Protein AF-A0A8C9NT86-F1 (afdb_monomer)

Sequence (254 aa):
TFGAQPSTAATSTSTATLTTSTSQAPTLTFGTKLGDLWCLSLLTLCPVLPSLPLSAPPVMTYAQLESLINKWSLELEDQEKHFLHQATQVNAWDRMLIENGEKITSLHREVEKVKVDQKRLDQELDFILSQQKELEDLLTPLEESVKEQSGTIYLQHADEERERTYKLAENIDAQLKRMAQDLKDIIDHLNTSGGPADTSDPLQQICKILNAHMDSLQWIDQNSAVLQRKVEEVTKVCESRRKEQERSFRITFD

Mean predicted aligned error: 17.44 Å

Radius of gyration: 44.86 Å; Cα contacts (8 Å, |Δi|>4): 6; chains: 1; bounding box: 88×96×123 Å

Solvent-accessible surface area (backbone atoms only — not comparable to full-atom values): 15501 Å² total; per-residue (Å²): 132,83,88,83,78,85,82,76,80,76,80,78,75,81,78,78,79,77,80,80,76,79,84,72,79,87,78,84,79,82,83,78,89,80,90,83,87,90,83,90,85,89,82,89,82,88,84,91,80,81,91,75,81,88,71,74,77,86,73,76,50,69,72,56,52,52,50,51,50,52,52,49,52,52,49,48,55,50,51,49,54,52,48,54,51,50,53,52,50,50,52,54,51,52,54,52,50,51,56,50,50,52,50,51,53,51,50,50,54,53,51,54,50,50,52,52,52,49,54,50,50,52,52,53,50,53,49,51,52,51,52,53,48,53,50,49,65,59,44,51,61,51,55,52,52,50,55,58,48,65,77,71,59,85,79,51,76,72,52,55,54,50,50,53,53,53,53,50,53,51,51,49,53,55,48,51,54,48,50,55,47,52,51,49,52,50,50,53,51,49,67,58,69,72,50,77,91,57,86,80,38,67,67,61,51,49,52,52,51,51,50,55,49,49,53,50,49,53,50,50,50,53,51,49,56,51,50,49,52,51,50,52,51,51,52,53,49,53,51,50,52,50,54,48,51,56,50,53,51,51,69,76,76,110

Structure (mmCIF, N/CA/C/O backbone):
data_AF-A0A8C9NT86-F1
#
_entry.id   AF-A0A8C9NT86-F1
#
loop_
_atom_site.group_PDB
_atom_site.id
_atom_site.type_symbol
_atom_site.label_atom_id
_atom_site.label_alt_id
_atom_site.label_comp_id
_atom_site.label_asym_id
_atom_site.label_entity_id
_atom_site.label_seq_id
_atom_site.pdbx_PDB_ins_code
_atom_site.Cartn_x
_atom_site.Cartn_y
_atom_site.Cartn_z
_atom_site.occupancy
_atom_site.B_iso_or_equiv
_atom_site.auth_seq_id
_atom_site.auth_comp_id
_atom_site.auth_asym_id
_atom_site.auth_atom_id
_atom_site.pdbx_PDB_model_num
ATOM 1 N N . THR A 1 1 ? -18.324 36.715 27.106 1.00 39.41 1 THR A N 1
ATOM 2 C CA . THR A 1 1 ? -17.516 37.559 26.204 1.00 39.41 1 THR A CA 1
ATOM 3 C C . THR A 1 1 ? -16.893 36.663 25.156 1.00 39.41 1 THR A C 1
ATOM 5 O O . THR A 1 1 ? -16.269 35.681 25.512 1.00 39.41 1 THR A O 1
ATOM 8 N N . PHE A 1 2 ? -17.222 36.959 23.899 1.00 31.05 2 PHE A N 1
ATOM 9 C CA . PHE A 1 2 ? -16.623 36.542 22.626 1.00 31.05 2 PHE A CA 1
ATOM 10 C C . PHE A 1 2 ? -15.617 35.375 22.575 1.00 31.05 2 PHE A C 1
ATOM 12 O O . PHE A 1 2 ? -14.492 35.498 23.040 1.00 31.05 2 PHE A O 1
ATOM 19 N N . GLY A 1 3 ? -16.016 34.338 21.828 1.00 43.81 3 GLY A N 1
ATOM 20 C CA . GLY A 1 3 ? -15.350 33.958 20.576 1.00 43.81 3 GLY A CA 1
ATOM 21 C C . GLY A 1 3 ? -14.034 33.189 20.678 1.00 43.81 3 GLY A C 1
ATOM 22 O O . GLY A 1 3 ? -12.976 33.789 20.820 1.00 43.81 3 GLY A O 1
ATOM 23 N N . ALA A 1 4 ? -14.095 31.878 20.439 1.00 37.16 4 ALA A N 1
ATOM 24 C CA . ALA A 1 4 ? -12.958 31.110 19.945 1.00 37.16 4 ALA A CA 1
ATOM 25 C C . ALA A 1 4 ? -13.429 30.231 18.777 1.00 37.16 4 ALA A C 1
ATOM 27 O O . ALA A 1 4 ? -14.325 29.401 18.903 1.00 37.16 4 ALA A O 1
ATOM 28 N N . GLN A 1 5 ? -12.858 30.540 17.622 1.00 39.28 5 GLN A N 1
ATOM 29 C CA . GLN A 1 5 ? -13.077 29.996 16.288 1.00 39.28 5 GLN A CA 1
ATOM 30 C C . GLN A 1 5 ? -12.586 28.536 16.204 1.00 39.28 5 GLN A C 1
ATOM 32 O O . GLN A 1 5 ? -11.556 28.229 16.809 1.00 39.28 5 GLN A O 1
ATOM 37 N N . PRO A 1 6 ? -13.238 27.629 15.451 1.00 39.12 6 PRO A N 1
ATOM 38 C CA . PRO A 1 6 ? -12.650 26.326 15.178 1.00 39.12 6 PRO A CA 1
ATOM 39 C C . PRO A 1 6 ? -11.456 26.512 14.235 1.00 39.12 6 PRO A C 1
ATOM 41 O O . PRO A 1 6 ? -11.585 27.029 13.124 1.00 39.12 6 PRO A O 1
ATOM 44 N N . SER A 1 7 ? -10.273 26.130 14.713 1.00 34.59 7 SER A N 1
ATOM 45 C CA . SER A 1 7 ? -9.051 26.061 13.917 1.00 34.59 7 SER A CA 1
ATOM 46 C C . SER A 1 7 ? -9.150 24.853 12.992 1.00 34.59 7 SER A C 1
ATOM 48 O O . SER A 1 7 ? -8.811 23.735 13.374 1.00 34.59 7 SER A O 1
ATOM 50 N N . THR A 1 8 ? -9.647 25.078 11.780 1.00 36.31 8 THR A N 1
ATOM 51 C CA . THR A 1 8 ? -9.603 24.107 10.689 1.00 36.31 8 THR A CA 1
ATOM 52 C C . THR A 1 8 ? -8.139 23.806 10.378 1.00 36.31 8 THR A C 1
ATOM 54 O O . THR A 1 8 ? -7.417 24.661 9.864 1.00 36.31 8 THR A O 1
ATOM 57 N N . ALA A 1 9 ? -7.680 22.600 10.710 1.00 35.41 9 ALA A N 1
ATOM 58 C CA . ALA A 1 9 ? -6.395 22.101 10.247 1.00 35.41 9 ALA A CA 1
ATOM 59 C C . ALA A 1 9 ? -6.480 21.921 8.726 1.00 35.41 9 ALA A C 1
ATOM 61 O O . ALA A 1 9 ? -7.086 20.978 8.222 1.00 35.41 9 ALA A O 1
ATOM 62 N N . ALA A 1 10 ? -5.912 22.872 7.989 1.00 32.44 10 ALA A N 1
ATOM 63 C CA . ALA A 1 10 ? -5.679 22.726 6.567 1.00 32.44 10 ALA A CA 1
ATOM 64 C C . ALA A 1 10 ? -4.592 21.663 6.370 1.00 32.44 10 ALA A C 1
ATOM 66 O O . ALA A 1 10 ? -3.400 21.935 6.525 1.00 32.44 10 ALA A O 1
ATOM 67 N N . THR A 1 11 ? -5.009 20.449 6.025 1.00 32.97 11 THR A N 1
ATOM 68 C CA . THR A 1 11 ? -4.128 19.461 5.409 1.00 32.97 11 THR A CA 1
ATOM 69 C C . THR A 1 11 ? -3.649 20.040 4.084 1.00 32.97 11 THR A C 1
ATOM 71 O O . THR A 1 11 ? -4.367 20.059 3.085 1.00 32.97 11 THR A O 1
ATOM 74 N N . SER A 1 12 ? -2.432 20.573 4.090 1.00 33.53 12 SER A N 1
ATOM 75 C CA . SER A 1 12 ? -1.718 20.954 2.879 1.00 33.53 12 SER A CA 1
ATOM 76 C C . SER A 1 12 ? -1.193 19.680 2.228 1.00 33.53 12 SER A C 1
ATOM 78 O O . SER A 1 12 ? -0.057 19.258 2.430 1.00 33.53 12 SER A O 1
ATOM 80 N N . THR A 1 13 ? -2.051 19.035 1.442 1.00 34.75 13 THR A N 1
ATOM 81 C CA . THR A 1 13 ? -1.605 18.048 0.465 1.00 34.75 13 THR A CA 1
ATOM 82 C C . THR A 1 13 ? -0.796 18.802 -0.586 1.00 34.75 13 THR A C 1
ATOM 84 O O . THR A 1 13 ? -1.353 19.532 -1.406 1.00 34.75 13 THR A O 1
ATOM 87 N N . SER A 1 14 ? 0.531 18.673 -0.540 1.00 35.06 14 SER A N 1
ATOM 88 C CA . SER A 1 14 ? 1.402 19.095 -1.636 1.00 35.06 14 SER A CA 1
ATOM 89 C C . SER A 1 14 ? 1.054 18.276 -2.875 1.00 35.06 14 SER A C 1
ATOM 91 O O . SER A 1 14 ? 1.528 17.157 -3.059 1.00 35.06 14 SER A O 1
ATOM 93 N N . THR A 1 15 ? 0.210 18.846 -3.730 1.00 34.00 15 THR A N 1
ATOM 94 C CA . THR A 1 15 ? 0.002 18.388 -5.099 1.00 34.00 15 THR A CA 1
ATOM 95 C C . THR A 1 15 ? 1.316 18.556 -5.851 1.00 34.00 15 THR A C 1
ATOM 97 O O . THR A 1 15 ? 1.656 19.648 -6.304 1.00 34.00 15 THR A O 1
ATOM 100 N N . ALA A 1 16 ? 2.074 17.470 -5.987 1.00 36.97 16 ALA A N 1
ATOM 101 C CA . ALA A 1 16 ? 3.139 17.399 -6.970 1.00 36.97 16 ALA A CA 1
ATOM 102 C C . ALA A 1 16 ? 2.490 17.433 -8.362 1.00 36.97 16 ALA A C 1
ATOM 104 O O . ALA A 1 16 ? 1.971 16.433 -8.856 1.00 36.97 16 ALA A O 1
ATOM 105 N N . THR A 1 17 ? 2.486 18.604 -8.995 1.00 30.69 17 THR A N 1
ATOM 106 C CA . THR A 1 17 ? 2.184 18.744 -10.419 1.00 30.69 17 THR A CA 1
ATOM 107 C C . THR A 1 17 ? 3.275 18.041 -11.219 1.00 30.69 17 THR A C 1
ATOM 109 O O . THR A 1 17 ? 4.327 18.614 -11.497 1.00 30.69 17 THR A O 1
ATOM 112 N N . LEU A 1 18 ? 3.023 16.786 -11.587 1.00 37.75 18 LEU A N 1
ATOM 113 C CA . LEU A 1 18 ? 3.738 16.110 -12.661 1.00 37.75 18 LEU A CA 1
ATOM 114 C C . LEU A 1 18 ? 3.309 16.755 -13.979 1.00 37.75 18 LEU A C 1
ATOM 116 O O . LEU A 1 18 ? 2.205 16.541 -14.475 1.00 37.75 18 LEU A O 1
ATOM 120 N N . THR A 1 19 ? 4.190 17.582 -14.531 1.00 33.38 19 THR A N 1
ATOM 121 C CA . THR A 1 19 ? 4.078 18.100 -15.889 1.00 33.38 19 THR A CA 1
ATOM 122 C C . THR A 1 19 ? 4.213 16.937 -16.872 1.00 33.38 19 THR A C 1
ATOM 124 O O . THR A 1 19 ? 5.303 16.464 -17.186 1.00 33.38 19 THR A O 1
ATOM 127 N N . THR A 1 20 ? 3.079 16.450 -17.371 1.00 35.47 20 THR A N 1
ATOM 128 C CA . THR A 1 20 ? 3.029 15.548 -18.522 1.00 35.47 20 THR A CA 1
ATOM 129 C C . THR A 1 20 ? 3.457 16.320 -19.764 1.00 35.47 20 THR A C 1
ATOM 131 O O . THR A 1 20 ? 2.682 17.087 -20.335 1.00 35.47 20 THR A O 1
ATOM 134 N N . SER A 1 21 ? 4.711 16.133 -20.170 1.00 35.25 21 SER A N 1
ATOM 135 C CA . SER A 1 21 ? 5.172 16.507 -21.500 1.00 35.25 21 SER A CA 1
ATOM 136 C C . SER A 1 21 ? 4.584 15.522 -22.510 1.00 35.25 21 SER A C 1
ATOM 138 O O . SER A 1 21 ? 4.831 14.318 -22.471 1.00 35.25 21 SER A O 1
ATOM 140 N N . THR A 1 22 ? 3.750 16.039 -23.405 1.00 35.91 22 THR A N 1
ATOM 141 C CA . THR A 1 22 ? 3.250 15.317 -24.572 1.00 35.91 22 THR A CA 1
ATOM 142 C C . THR A 1 22 ? 4.443 14.918 -25.440 1.00 35.91 22 THR A C 1
ATOM 144 O O . THR A 1 22 ? 5.134 15.779 -25.983 1.00 35.91 22 THR A O 1
ATOM 147 N N . SER A 1 23 ? 4.696 13.615 -25.560 1.00 34.66 23 SER A N 1
ATOM 148 C CA . SER A 1 23 ? 5.683 13.060 -26.487 1.00 34.66 23 SER A CA 1
ATOM 149 C C . SER A 1 23 ? 5.242 13.359 -27.923 1.00 34.66 23 SER A C 1
ATOM 151 O O . SER A 1 23 ? 4.315 12.745 -28.449 1.00 34.66 23 SER A O 1
ATOM 153 N N . GLN A 1 24 ? 5.892 14.342 -28.548 1.00 41.16 24 GLN A N 1
ATOM 154 C CA . GLN A 1 24 ? 5.982 14.406 -30.001 1.00 41.16 24 GLN A CA 1
ATOM 155 C C . GLN A 1 24 ? 6.974 13.334 -30.460 1.00 41.16 24 GLN A C 1
ATOM 157 O O . GLN A 1 24 ? 8.015 13.126 -29.832 1.00 41.16 24 GLN A O 1
ATOM 162 N N . ALA A 1 25 ? 6.615 12.641 -31.539 1.00 40.22 25 ALA A N 1
ATOM 163 C CA . ALA A 1 25 ? 7.435 11.628 -32.187 1.00 40.22 25 ALA A CA 1
ATOM 164 C C . ALA A 1 25 ? 8.848 12.163 -32.505 1.00 40.22 25 ALA A C 1
ATOM 166 O O . ALA A 1 25 ? 8.981 13.329 -32.887 1.00 40.22 25 ALA A O 1
ATOM 167 N N . PRO A 1 26 ? 9.906 11.340 -32.400 1.00 37.66 26 PRO A N 1
ATOM 168 C CA . PRO A 1 26 ? 11.241 11.776 -32.767 1.00 37.66 26 PRO A CA 1
ATOM 169 C C . PRO A 1 26 ? 11.338 11.881 -34.294 1.00 37.66 26 PRO A C 1
ATOM 171 O O . PRO A 1 26 ? 11.437 10.881 -35.003 1.00 37.66 26 PRO A O 1
ATOM 174 N N . THR A 1 27 ? 11.327 13.103 -34.823 1.00 39.34 27 THR A N 1
ATOM 175 C CA . THR A 1 27 ? 11.853 13.381 -36.163 1.00 39.34 27 THR A CA 1
ATOM 176 C C . THR A 1 27 ? 13.372 13.258 -36.123 1.00 39.34 27 THR A C 1
ATOM 178 O O . THR A 1 27 ? 14.056 14.088 -35.528 1.00 39.34 27 THR A O 1
ATOM 181 N N . LEU A 1 28 ? 13.893 12.208 -36.757 1.00 38.94 28 LEU A N 1
ATOM 182 C CA . LEU A 1 28 ? 15.318 12.019 -37.006 1.00 38.94 28 LEU A CA 1
ATOM 183 C C . LEU A 1 28 ? 15.780 13.007 -38.085 1.00 38.94 28 LEU A C 1
ATOM 185 O O . LEU A 1 28 ? 15.608 12.773 -39.280 1.00 38.94 28 LEU A O 1
ATOM 189 N N . THR A 1 29 ? 16.361 14.127 -37.667 1.00 35.75 29 THR A N 1
ATOM 190 C CA . THR A 1 29 ? 17.037 15.082 -38.550 1.00 35.75 29 THR A CA 1
ATOM 191 C C . THR A 1 29 ? 18.486 14.650 -38.768 1.00 35.75 29 THR A C 1
ATOM 193 O O . THR A 1 29 ? 19.349 14.839 -37.913 1.00 35.75 29 THR A O 1
ATOM 196 N N . PHE A 1 30 ? 18.769 14.086 -39.944 1.00 40.19 30 PHE A N 1
ATOM 197 C CA . PHE A 1 30 ? 20.133 13.885 -40.434 1.00 40.19 30 PHE A CA 1
ATOM 198 C C . PHE A 1 30 ? 20.649 15.218 -41.000 1.00 40.19 30 PHE A C 1
ATOM 200 O O . PHE A 1 30 ? 20.268 15.640 -42.090 1.00 40.19 30 PHE A O 1
ATOM 207 N N . GLY A 1 31 ? 21.480 15.925 -40.233 1.00 34.56 31 GLY A N 1
ATOM 208 C CA . GLY A 1 31 ? 22.130 17.161 -40.667 1.00 34.56 31 GLY A CA 1
ATOM 209 C C . GLY A 1 31 ? 23.319 16.873 -41.581 1.00 34.56 31 GLY A C 1
ATOM 210 O O . GLY A 1 31 ? 24.449 16.756 -41.113 1.00 34.56 31 GLY A O 1
ATOM 211 N N . THR A 1 32 ? 23.083 16.782 -42.889 1.00 38.12 32 THR A N 1
ATOM 212 C CA . THR A 1 32 ? 24.136 16.807 -43.910 1.00 38.12 32 THR A CA 1
ATOM 213 C C . THR A 1 32 ? 24.678 18.225 -44.047 1.00 38.12 32 THR A C 1
ATOM 215 O O . THR A 1 32 ? 24.053 19.100 -44.646 1.00 38.12 32 THR A O 1
ATOM 218 N N . LYS A 1 33 ? 25.867 18.462 -43.499 1.00 41.47 33 LYS A N 1
ATOM 219 C CA . LYS A 1 33 ? 26.654 19.659 -43.785 1.00 41.47 33 LYS A CA 1
ATOM 220 C C . LYS A 1 33 ? 27.365 19.449 -45.123 1.00 41.47 33 LYS A C 1
ATOM 222 O O . LYS A 1 33 ? 28.418 18.833 -45.125 1.00 41.47 33 LYS A O 1
ATOM 227 N N . LEU A 1 34 ? 26.786 19.918 -46.229 1.00 43.03 34 LEU A N 1
ATOM 228 C CA . LEU A 1 34 ? 27.486 20.367 -47.446 1.00 43.03 34 LEU A CA 1
ATOM 229 C C . LEU A 1 34 ? 26.443 20.849 -48.466 1.00 43.03 34 LEU A C 1
ATOM 231 O O . LEU A 1 34 ? 25.605 20.064 -48.900 1.00 43.03 34 LEU A O 1
ATOM 235 N N . GLY A 1 35 ? 26.506 22.113 -48.877 1.00 30.72 35 GLY A N 1
ATOM 236 C CA . GLY A 1 35 ? 25.665 22.604 -49.966 1.00 30.72 35 GLY A CA 1
ATOM 237 C C . GLY A 1 35 ? 25.516 24.110 -49.946 1.00 30.72 35 GLY A C 1
ATOM 238 O O . GLY A 1 35 ? 24.458 24.607 -49.587 1.00 30.72 35 GLY A O 1
ATOM 239 N N . ASP A 1 36 ? 26.578 24.813 -50.331 1.00 34.00 36 ASP A N 1
ATOM 240 C CA . ASP A 1 36 ? 26.521 26.247 -50.573 1.00 34.00 36 ASP A CA 1
ATOM 241 C C . ASP A 1 36 ? 26.837 26.539 -52.049 1.00 34.00 36 ASP A C 1
ATOM 243 O O . ASP A 1 36 ? 27.854 26.105 -52.592 1.00 34.00 36 ASP A O 1
ATOM 247 N N . LEU A 1 37 ? 25.913 27.303 -52.640 1.00 35.66 37 LEU A N 1
ATOM 248 C CA . LEU A 1 37 ? 25.976 28.102 -53.867 1.00 35.66 37 LEU A CA 1
ATOM 249 C C . LEU A 1 37 ? 25.968 27.420 -55.237 1.00 35.66 37 LEU A C 1
ATOM 251 O O . LEU A 1 37 ? 26.994 27.363 -55.913 1.00 35.66 37 LEU A O 1
ATOM 255 N N . TRP A 1 38 ? 24.763 27.163 -55.759 1.00 35.09 38 TRP A N 1
ATOM 256 C CA . TRP A 1 38 ? 24.493 27.361 -57.188 1.00 35.09 38 TRP A CA 1
ATOM 257 C C . TRP A 1 38 ? 23.335 28.358 -57.340 1.00 35.09 38 TRP A C 1
ATOM 259 O O . TRP A 1 38 ? 22.212 28.065 -56.940 1.00 35.09 38 TRP A O 1
ATOM 269 N N . CYS A 1 39 ? 23.586 29.522 -57.942 1.00 30.61 39 CYS A N 1
ATOM 270 C CA . CYS A 1 39 ? 22.558 30.232 -58.700 1.00 30.61 39 CYS A CA 1
ATOM 271 C C . CYS A 1 39 ? 23.206 31.105 -59.785 1.00 30.61 39 CYS A C 1
ATOM 273 O O . CYS A 1 39 ? 24.064 31.942 -59.513 1.00 30.61 39 CYS A O 1
ATOM 275 N N . LEU A 1 40 ? 22.799 30.827 -61.022 1.00 44.28 40 LEU A N 1
ATOM 276 C CA . LEU A 1 40 ? 23.163 31.475 -62.280 1.00 44.28 40 LEU A CA 1
ATOM 277 C C . LEU A 1 40 ? 22.795 32.969 -62.303 1.00 44.28 40 LEU A C 1
ATOM 279 O O . LEU A 1 40 ? 21.697 33.327 -61.893 1.00 44.28 40 LEU A O 1
ATOM 283 N N . SER A 1 41 ? 23.602 33.790 -62.985 1.00 33.06 41 SER A N 1
ATOM 284 C CA . SER A 1 41 ? 23.125 34.466 -64.204 1.00 33.06 41 SER A CA 1
ATOM 285 C C . SER A 1 41 ? 24.277 35.009 -65.056 1.00 33.06 41 SER A C 1
ATOM 287 O O . SER A 1 41 ? 25.269 35.536 -64.563 1.00 33.06 41 SER A O 1
ATOM 289 N N . LEU A 1 42 ? 24.093 34.839 -66.360 1.00 41.12 42 LEU A N 1
ATOM 290 C CA . LEU A 1 42 ? 24.949 35.142 -67.500 1.00 41.12 42 LEU A CA 1
ATOM 291 C C . LEU A 1 42 ? 24.687 36.580 -67.998 1.00 41.12 42 LEU A C 1
ATOM 293 O O . LEU A 1 42 ? 23.523 36.972 -68.046 1.00 41.12 42 LEU A O 1
ATOM 297 N N . LEU A 1 43 ? 25.730 37.316 -68.422 1.00 39.38 43 LEU A N 1
ATOM 298 C CA . LEU A 1 43 ? 25.876 37.935 -69.765 1.00 39.38 43 LEU A CA 1
ATOM 299 C C . LEU A 1 43 ? 27.030 38.967 -69.850 1.00 39.38 43 LEU A C 1
ATOM 301 O O . LEU A 1 43 ? 27.065 39.926 -69.087 1.00 39.38 43 LEU A O 1
ATOM 305 N N . THR A 1 44 ? 27.858 38.802 -70.902 1.00 38.31 44 THR A N 1
ATOM 306 C CA . THR A 1 44 ? 28.651 39.810 -71.673 1.00 38.31 44 THR A CA 1
ATOM 307 C C . THR A 1 44 ? 29.766 40.582 -70.936 1.00 38.31 44 THR A C 1
ATOM 309 O O . THR A 1 44 ? 29.519 41.164 -69.897 1.00 38.31 44 THR A O 1
ATOM 312 N N . LEU A 1 45 ? 31.026 40.690 -71.387 1.00 36.78 45 LEU A N 1
ATOM 313 C CA . LEU A 1 45 ? 31.603 40.884 -72.729 1.00 36.78 45 LEU A CA 1
ATOM 314 C C . LEU A 1 45 ? 33.120 40.513 -72.689 1.00 36.78 45 LEU A C 1
ATOM 316 O O . LEU A 1 45 ? 33.762 40.692 -71.657 1.00 36.78 45 LEU A O 1
ATOM 320 N N . CYS A 1 46 ? 33.697 40.005 -73.787 1.00 42.75 46 CYS A N 1
ATOM 321 C CA . CYS A 1 46 ? 35.109 39.576 -73.915 1.00 42.75 46 CYS A CA 1
ATOM 322 C C . CYS A 1 46 ? 36.159 40.684 -73.650 1.00 42.75 46 CYS A C 1
ATOM 324 O O . CYS A 1 46 ? 35.897 41.855 -73.923 1.00 42.75 46 CYS A O 1
ATOM 326 N N . PRO A 1 47 ? 37.405 40.300 -73.295 1.00 41.69 47 PRO A N 1
ATOM 327 C CA . PRO A 1 47 ? 38.465 40.455 -74.296 1.00 41.69 47 PRO A CA 1
ATOM 328 C C . PRO A 1 47 ? 39.361 39.214 -74.470 1.00 41.69 47 PRO A C 1
ATOM 330 O O . PRO A 1 47 ? 39.625 38.441 -73.554 1.00 41.69 47 PRO A O 1
ATOM 333 N N . VAL A 1 48 ? 39.801 39.060 -75.717 1.00 54.12 48 VAL A N 1
ATOM 334 C CA . VAL A 1 48 ? 40.727 38.066 -76.276 1.00 54.12 48 VAL A CA 1
ATOM 335 C C . VAL A 1 48 ? 42.127 38.190 -75.664 1.00 54.12 48 VAL A C 1
ATOM 337 O O . VAL A 1 48 ? 42.632 39.302 -75.581 1.00 54.12 48 VAL A O 1
ATOM 340 N N . LEU A 1 49 ? 42.782 37.064 -75.347 1.00 44.03 49 LEU A N 1
ATOM 341 C CA . LEU A 1 49 ? 44.249 36.883 -75.331 1.00 44.03 49 LEU A CA 1
ATOM 342 C C . LEU A 1 49 ? 44.576 35.372 -75.529 1.00 44.03 49 LEU A C 1
ATOM 344 O O . LEU A 1 49 ? 43.674 34.545 -75.400 1.00 44.03 49 LEU A O 1
ATOM 348 N N . PRO A 1 50 ? 45.792 34.990 -75.966 1.00 45.06 50 PRO A N 1
ATOM 349 C CA . PRO A 1 50 ? 45.995 34.104 -77.103 1.00 45.06 50 PRO A CA 1
ATOM 350 C C . PRO A 1 50 ? 46.145 32.619 -76.750 1.00 45.06 50 PRO A C 1
ATOM 352 O O . PRO A 1 50 ? 46.528 32.227 -75.651 1.00 45.06 50 PRO A O 1
ATOM 355 N N . SER A 1 51 ? 45.874 31.812 -77.772 1.00 51.81 51 SER A N 1
ATOM 356 C CA . SER A 1 51 ? 46.065 30.367 -77.882 1.00 51.81 51 SER A CA 1
ATOM 357 C C . SER A 1 51 ? 47.381 29.844 -77.289 1.00 51.81 51 SER A C 1
ATOM 359 O O . SER A 1 51 ? 48.461 30.216 -77.754 1.00 51.81 51 SER A O 1
ATOM 361 N N . LEU A 1 52 ? 47.274 28.877 -76.374 1.00 45.34 52 LEU A N 1
ATOM 362 C CA . LEU A 1 52 ? 48.312 27.884 -76.086 1.00 45.34 52 LEU A CA 1
ATOM 363 C C . LEU A 1 52 ? 47.790 26.476 -76.422 1.00 45.34 52 LEU A C 1
ATOM 365 O O . LEU A 1 52 ? 46.578 26.253 -76.404 1.00 45.34 52 LEU A O 1
ATOM 369 N N . PRO A 1 53 ? 48.685 25.552 -76.814 1.00 45.44 53 PRO A N 1
ATOM 370 C CA . PRO A 1 53 ? 48.325 24.378 -77.591 1.00 45.44 53 PRO A CA 1
ATOM 371 C C . PRO A 1 53 ? 47.498 23.377 -76.788 1.00 45.44 53 PRO A C 1
ATOM 373 O O . PRO A 1 53 ? 47.683 23.189 -75.588 1.00 45.44 53 PRO A O 1
ATOM 376 N N . LEU A 1 54 ? 46.608 22.711 -77.520 1.00 51.59 54 LEU A N 1
ATOM 377 C CA . LEU A 1 54 ? 45.843 21.541 -77.121 1.00 51.59 54 LEU A CA 1
ATOM 378 C C . LEU A 1 54 ? 46.807 20.470 -76.568 1.00 51.59 54 LEU A C 1
ATOM 380 O O . LEU A 1 54 ? 47.402 19.707 -77.328 1.00 51.59 54 LEU A O 1
ATOM 384 N N . SER A 1 55 ? 47.004 20.432 -75.249 1.00 47.06 55 SER A N 1
ATOM 385 C CA . SER A 1 55 ? 47.636 19.282 -74.606 1.00 47.06 55 SER A CA 1
ATOM 386 C C . SER A 1 55 ? 46.622 18.149 -74.630 1.00 47.06 55 SER A C 1
ATOM 388 O O . SER A 1 55 ? 45.491 18.317 -74.171 1.00 47.06 55 SER A O 1
ATOM 390 N N . ALA A 1 56 ? 47.031 17.015 -75.194 1.00 56.94 56 ALA A N 1
ATOM 391 C CA . ALA A 1 56 ? 46.280 15.769 -75.187 1.00 56.94 56 ALA A CA 1
ATOM 392 C C . ALA A 1 56 ? 45.667 15.503 -73.795 1.00 56.94 56 ALA A C 1
ATOM 394 O O . ALA A 1 56 ? 46.302 15.845 -72.788 1.00 56.94 56 ALA A O 1
ATOM 395 N N . PRO A 1 57 ? 44.457 14.912 -73.716 1.00 56.22 57 PRO A N 1
ATOM 396 C CA . PRO A 1 57 ? 43.870 14.553 -72.430 1.00 56.22 57 PRO A CA 1
ATOM 397 C C . PRO A 1 57 ? 44.891 13.711 -71.656 1.00 56.22 57 PRO A C 1
ATOM 399 O O . PRO A 1 57 ? 45.541 12.863 -72.275 1.00 56.22 57 PRO A O 1
ATOM 402 N N . PRO A 1 58 ? 45.091 13.950 -70.348 1.00 62.09 58 PRO A N 1
ATOM 403 C CA . PRO A 1 58 ? 46.060 13.194 -69.572 1.00 62.09 58 PRO A CA 1
ATOM 404 C C . PRO A 1 58 ? 45.649 11.724 -69.624 1.00 62.09 58 PRO A C 1
ATOM 406 O O . PRO A 1 58 ? 44.660 11.312 -69.020 1.00 62.09 58 PRO A O 1
ATOM 409 N N . VAL A 1 59 ? 46.374 10.937 -70.413 1.00 65.81 59 VAL A N 1
ATOM 410 C CA . VAL A 1 59 ? 46.172 9.496 -70.478 1.00 65.81 59 VAL A CA 1
ATOM 41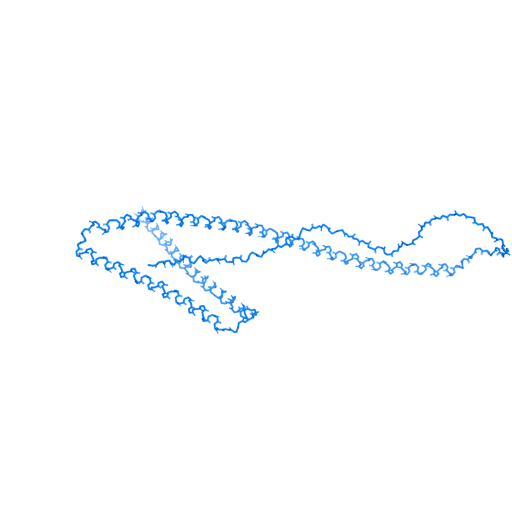1 C C . VAL A 1 59 ? 46.755 8.955 -69.182 1.00 65.81 59 VAL A C 1
ATOM 413 O O . VAL A 1 59 ? 47.970 8.955 -69.001 1.00 65.81 59 VAL A O 1
ATOM 416 N N . MET A 1 60 ? 45.875 8.574 -68.254 1.00 69.81 60 MET A N 1
ATOM 417 C CA . MET A 1 60 ? 46.253 7.890 -67.018 1.00 69.81 60 MET A CA 1
ATOM 418 C C . MET A 1 60 ? 47.160 6.712 -67.363 1.00 69.81 60 MET A C 1
ATOM 420 O O . MET A 1 60 ? 46.809 5.864 -68.187 1.00 69.81 60 MET A O 1
ATOM 424 N N . THR A 1 61 ? 48.324 6.641 -66.726 1.00 84.31 61 THR A N 1
ATOM 425 C CA . THR A 1 61 ? 49.182 5.466 -66.859 1.00 84.31 61 THR A CA 1
ATOM 426 C C . THR A 1 61 ? 48.489 4.289 -66.173 1.00 84.31 61 THR A C 1
ATOM 428 O O . THR A 1 61 ? 47.892 4.466 -65.111 1.00 84.31 61 THR A O 1
ATOM 431 N N . TYR A 1 62 ? 48.597 3.074 -66.717 1.00 83.06 62 TYR A N 1
ATOM 432 C CA . TYR A 1 62 ? 48.006 1.873 -66.102 1.00 83.06 62 TYR A CA 1
ATOM 433 C C . TYR A 1 62 ? 48.370 1.718 -64.611 1.00 83.06 62 TYR A C 1
ATOM 435 O O . TYR A 1 62 ? 47.509 1.372 -63.812 1.00 83.06 62 TYR A O 1
ATOM 443 N N . ALA A 1 63 ? 49.588 2.102 -64.211 1.00 85.00 63 ALA A N 1
ATOM 444 C CA . ALA A 1 63 ? 50.022 2.112 -62.810 1.00 85.00 63 ALA A CA 1
ATOM 445 C C . ALA A 1 63 ? 49.271 3.128 -61.917 1.00 85.00 63 ALA A C 1
ATOM 447 O O . ALA A 1 63 ? 49.040 2.871 -60.737 1.00 85.00 63 ALA A O 1
ATOM 448 N N . GLN A 1 64 ? 48.878 4.289 -62.455 1.00 88.12 64 GLN A N 1
ATOM 449 C CA . GLN A 1 64 ? 48.065 5.269 -61.723 1.00 88.12 64 GLN A CA 1
ATOM 450 C C . GLN A 1 64 ? 46.630 4.764 -61.562 1.00 88.12 64 GLN A C 1
ATOM 452 O O . GLN A 1 64 ? 46.070 4.866 -60.475 1.00 88.12 64 GLN A O 1
ATOM 457 N N . LEU A 1 65 ? 46.061 4.167 -62.615 1.00 88.38 65 LEU A N 1
ATOM 458 C CA . LEU A 1 65 ? 44.744 3.534 -62.556 1.00 88.38 65 LEU A CA 1
ATOM 459 C C . LEU A 1 65 ? 44.718 2.398 -61.522 1.00 88.38 65 LEU A C 1
ATOM 461 O O . LEU A 1 65 ? 43.815 2.349 -60.694 1.00 88.38 65 LEU A O 1
ATOM 465 N N . GLU A 1 66 ? 45.730 1.532 -61.525 1.00 89.75 66 GLU A N 1
ATOM 466 C CA . GLU A 1 66 ? 45.878 0.434 -60.566 1.00 89.75 66 GLU A CA 1
ATOM 467 C C . GLU A 1 66 ? 46.019 0.940 -59.120 1.00 89.75 66 GLU A C 1
ATOM 469 O O . GLU A 1 66 ? 45.382 0.410 -58.212 1.00 89.75 66 GLU A O 1
ATOM 474 N N . SER A 1 67 ? 46.768 2.028 -58.904 1.00 91.44 67 SER A N 1
ATOM 475 C CA . SER A 1 67 ? 46.860 2.698 -57.600 1.00 91.44 67 SER A CA 1
ATOM 476 C C . SER A 1 67 ? 45.509 3.255 -57.126 1.00 91.44 67 SER A C 1
ATOM 478 O O . SER A 1 67 ? 45.137 3.074 -55.965 1.00 91.44 67 SER A O 1
ATOM 480 N N . LEU A 1 68 ? 44.728 3.878 -58.017 1.00 92.56 68 LEU A N 1
ATOM 481 C CA . LEU A 1 68 ? 43.383 4.364 -57.690 1.00 92.56 68 LEU A CA 1
ATOM 482 C C . LEU A 1 68 ? 42.416 3.215 -57.380 1.00 92.56 68 LEU A C 1
ATOM 484 O O . LEU A 1 68 ? 41.648 3.327 -56.425 1.00 92.56 68 LEU A O 1
ATOM 488 N N . ILE A 1 69 ? 42.477 2.119 -58.142 1.00 92.75 69 ILE A N 1
ATOM 489 C CA . ILE A 1 69 ? 41.677 0.913 -57.894 1.00 92.75 69 ILE A CA 1
ATOM 490 C C . ILE A 1 69 ? 42.028 0.330 -56.525 1.00 92.75 69 ILE A C 1
ATOM 492 O O . ILE A 1 69 ? 41.126 0.114 -55.724 1.00 92.75 69 ILE A O 1
ATOM 496 N N . ASN A 1 70 ? 43.314 0.165 -56.199 1.00 94.62 70 ASN A N 1
ATOM 497 C CA . ASN A 1 70 ? 43.733 -0.315 -54.879 1.00 94.62 70 ASN A CA 1
ATOM 498 C C . ASN A 1 70 ? 43.279 0.616 -53.748 1.00 94.62 70 ASN A C 1
ATOM 500 O O . ASN A 1 70 ? 42.820 0.141 -52.712 1.00 94.62 70 ASN A O 1
ATOM 504 N N . LYS A 1 71 ? 43.349 1.938 -53.948 1.00 95.75 71 LYS A N 1
ATOM 505 C CA . LYS A 1 71 ? 42.868 2.920 -52.967 1.00 95.75 71 LYS A CA 1
ATOM 506 C C . LYS A 1 71 ? 41.363 2.804 -52.734 1.00 95.75 71 LYS A C 1
ATOM 508 O O . LYS A 1 71 ? 40.923 2.874 -51.594 1.00 95.75 71 LYS A O 1
ATOM 513 N N . TRP A 1 72 ? 40.570 2.670 -53.795 1.00 96.94 72 TRP A N 1
ATOM 514 C CA . TRP A 1 72 ? 39.120 2.508 -53.674 1.00 96.94 72 TRP A CA 1
ATOM 515 C C . TRP A 1 72 ? 38.738 1.156 -53.089 1.00 96.94 72 TRP A C 1
ATOM 517 O O . TRP A 1 72 ? 37.822 1.118 -52.282 1.00 96.94 72 TRP A O 1
ATOM 527 N N . SER A 1 73 ? 39.455 0.081 -53.417 1.00 95.88 73 SER A N 1
ATOM 528 C CA . SER A 1 73 ? 39.255 -1.227 -52.789 1.00 95.88 73 SER A CA 1
ATOM 529 C C . SER A 1 73 ? 39.535 -1.182 -51.287 1.00 95.88 73 SER A C 1
ATOM 531 O O . SER A 1 73 ? 38.730 -1.687 -50.512 1.00 95.88 73 SER A O 1
ATOM 533 N N . LEU A 1 74 ? 40.628 -0.532 -50.867 1.00 97.00 74 LEU A N 1
ATOM 534 C CA . LEU A 1 74 ? 40.965 -0.387 -49.449 1.00 97.00 74 LEU A CA 1
ATOM 535 C C . LEU A 1 74 ? 39.942 0.484 -48.706 1.00 97.00 74 LEU A C 1
ATOM 537 O O . LEU A 1 74 ? 39.515 0.129 -47.613 1.00 97.00 74 LEU A O 1
ATOM 541 N N . GLU A 1 75 ? 39.524 1.600 -49.308 1.00 97.44 75 GLU A N 1
ATOM 542 C CA . GLU A 1 75 ? 38.479 2.461 -48.746 1.00 97.44 75 GLU A CA 1
ATOM 543 C C . GLU A 1 75 ? 37.143 1.716 -48.650 1.00 97.44 75 GLU A C 1
ATOM 545 O O . GLU A 1 75 ? 36.454 1.827 -47.647 1.00 97.44 75 GLU A O 1
ATOM 550 N N . LEU A 1 76 ? 36.780 0.921 -49.661 1.00 97.06 76 LEU A N 1
ATOM 551 C CA . LEU A 1 76 ? 35.553 0.130 -49.638 1.00 97.06 76 LEU A CA 1
ATOM 552 C C . LEU A 1 76 ? 35.585 -0.907 -48.509 1.00 97.06 76 LEU A C 1
ATOM 554 O O . LEU A 1 76 ? 34.595 -1.044 -47.798 1.00 97.06 76 LEU A O 1
ATOM 558 N N . GLU A 1 77 ? 36.713 -1.595 -48.315 1.00 96.44 77 GLU A N 1
ATOM 559 C CA . GLU A 1 77 ? 36.884 -2.562 -47.225 1.00 96.44 77 GLU A CA 1
ATOM 560 C C . GLU A 1 77 ? 36.829 -1.880 -45.844 1.00 96.44 77 GLU A C 1
ATOM 562 O O . GLU A 1 77 ? 36.278 -2.427 -44.885 1.00 96.44 77 GLU A O 1
ATOM 567 N N . ASP A 1 78 ? 37.370 -0.666 -45.723 1.00 97.44 78 ASP A N 1
ATOM 568 C CA . ASP A 1 78 ? 37.283 0.120 -44.491 1.00 97.44 78 ASP A CA 1
ATOM 569 C C . ASP A 1 78 ? 35.849 0.603 -44.220 1.00 97.44 78 ASP A C 1
ATOM 571 O O . ASP A 1 78 ? 35.333 0.434 -43.111 1.00 97.44 78 ASP A O 1
ATOM 575 N N . GLN A 1 79 ? 35.152 1.125 -45.232 1.00 97.75 79 GLN A N 1
ATOM 576 C CA . GLN A 1 79 ? 33.749 1.528 -45.109 1.00 97.75 79 GLN A CA 1
ATOM 577 C C . GLN A 1 79 ? 32.831 0.332 -44.838 1.00 97.75 79 GLN A C 1
ATOM 579 O O . GLN A 1 79 ? 31.883 0.460 -44.065 1.00 97.75 79 GLN A O 1
ATOM 584 N N . GLU A 1 80 ? 33.121 -0.844 -45.400 1.00 97.25 80 GLU A N 1
ATOM 585 C CA . GLU A 1 80 ? 32.416 -2.089 -45.084 1.00 97.25 80 GLU A CA 1
ATOM 586 C C . GLU A 1 80 ? 32.532 -2.413 -43.588 1.00 97.25 80 GLU A C 1
ATOM 588 O O . GLU A 1 80 ? 31.519 -2.644 -42.922 1.00 97.25 80 GLU A O 1
ATOM 593 N N . LYS A 1 81 ? 33.743 -2.349 -43.018 1.00 97.38 81 LYS A N 1
ATOM 594 C CA . LYS A 1 81 ? 33.960 -2.575 -41.577 1.00 97.38 81 LYS A CA 1
ATOM 595 C C . LYS A 1 81 ? 33.188 -1.573 -40.719 1.00 97.38 81 LYS A C 1
ATOM 597 O O . LYS A 1 81 ? 32.522 -1.976 -39.761 1.00 97.38 81 LYS A O 1
ATOM 602 N N . HIS A 1 82 ? 33.233 -0.287 -41.068 1.00 97.81 82 HIS A N 1
ATOM 603 C CA . HIS A 1 82 ? 32.484 0.753 -40.358 1.00 97.81 82 HIS A CA 1
ATOM 604 C C . HIS A 1 82 ? 30.971 0.538 -40.456 1.00 97.81 82 HIS A C 1
ATOM 606 O O . HIS A 1 82 ? 30.269 0.653 -39.449 1.00 97.81 82 HIS A O 1
ATOM 612 N N . PHE A 1 83 ? 30.469 0.166 -41.634 1.00 98.19 83 PHE A N 1
ATOM 613 C CA . PHE A 1 83 ? 29.055 -0.111 -41.852 1.00 98.19 83 PHE A CA 1
ATOM 614 C C . PHE A 1 83 ? 28.572 -1.296 -41.009 1.00 98.19 83 PHE A C 1
ATOM 616 O O . PHE A 1 83 ? 27.555 -1.181 -40.325 1.00 98.19 83 PHE A O 1
ATOM 623 N N . LEU A 1 84 ? 29.313 -2.411 -40.981 1.00 97.94 84 LEU A N 1
ATOM 624 C CA . LEU A 1 84 ? 28.955 -3.564 -40.145 1.00 97.94 84 LEU A CA 1
ATOM 625 C C . LEU A 1 84 ? 28.966 -3.214 -38.651 1.00 97.94 84 LEU A C 1
ATOM 627 O O . LEU A 1 84 ? 28.081 -3.648 -37.903 1.00 97.94 84 LEU A O 1
ATOM 631 N N . HIS A 1 85 ? 29.939 -2.414 -38.207 1.00 97.94 85 HIS A N 1
ATOM 632 C CA . HIS A 1 85 ? 29.999 -1.958 -36.821 1.00 97.94 85 HIS A CA 1
ATOM 633 C C . HIS A 1 85 ? 28.781 -1.098 -36.459 1.00 97.94 85 HIS A C 1
ATOM 635 O O . HIS A 1 85 ? 28.104 -1.369 -35.465 1.00 97.94 85 HIS A O 1
ATOM 641 N N . GLN A 1 86 ? 28.450 -0.115 -37.300 1.00 98.19 86 GLN A N 1
ATOM 642 C CA . GLN A 1 86 ? 27.281 0.742 -37.109 1.00 98.19 86 GLN A CA 1
ATOM 643 C C . GLN A 1 86 ? 25.975 -0.057 -37.148 1.00 98.19 86 GLN A C 1
ATOM 645 O O . GLN A 1 86 ? 25.127 0.131 -36.280 1.00 98.19 86 GLN A O 1
ATOM 650 N N . ALA A 1 87 ? 25.819 -0.996 -38.084 1.00 98.31 87 ALA A N 1
ATOM 651 C CA . ALA A 1 87 ? 24.640 -1.858 -38.159 1.00 98.31 87 ALA A CA 1
ATOM 652 C C . ALA A 1 87 ? 24.457 -2.691 -36.879 1.00 98.31 87 ALA A C 1
ATOM 654 O O . ALA A 1 87 ? 23.343 -2.826 -36.371 1.00 98.31 87 ALA A O 1
ATOM 655 N N . THR A 1 88 ? 25.557 -3.195 -36.311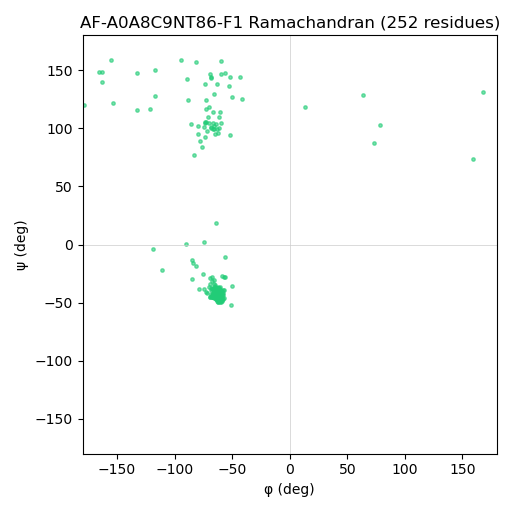 1.00 97.88 88 THR A N 1
ATOM 656 C CA . THR A 1 88 ? 25.536 -3.926 -35.036 1.00 97.88 88 THR A CA 1
ATOM 657 C C . THR A 1 88 ? 25.140 -3.014 -33.873 1.00 97.88 88 THR A C 1
ATOM 659 O O . THR A 1 88 ? 24.332 -3.406 -33.030 1.00 97.88 88 THR A O 1
ATOM 662 N N . GLN A 1 89 ? 25.659 -1.784 -33.835 1.00 98.25 89 GLN A N 1
ATOM 663 C CA . GLN A 1 89 ? 25.315 -0.803 -32.805 1.00 98.25 89 GLN A CA 1
ATOM 664 C C . GLN A 1 89 ? 23.842 -0.381 -32.882 1.00 98.25 89 GLN A C 1
ATOM 666 O O . GLN A 1 89 ? 23.159 -0.361 -31.860 1.00 98.25 89 GLN A O 1
ATOM 671 N N . VAL A 1 90 ? 23.330 -0.120 -34.087 1.00 98.38 90 VAL A N 1
ATOM 672 C CA . VAL A 1 90 ? 21.911 0.185 -34.315 1.00 98.38 90 VAL A CA 1
ATOM 673 C C . VAL A 1 90 ? 21.034 -0.986 -33.877 1.00 98.38 90 VAL A C 1
ATOM 675 O O . VAL A 1 90 ? 20.033 -0.768 -33.205 1.00 98.38 90 VAL A O 1
ATOM 678 N N . ASN A 1 91 ? 21.431 -2.229 -34.163 1.00 98.12 91 ASN A N 1
ATOM 679 C CA . ASN A 1 91 ? 20.705 -3.410 -33.693 1.00 98.12 91 ASN A CA 1
ATOM 680 C C . ASN A 1 91 ? 20.687 -3.519 -32.155 1.00 98.12 91 ASN A C 1
ATOM 682 O O . ASN A 1 91 ? 19.670 -3.888 -31.570 1.00 98.12 91 ASN A O 1
ATOM 686 N N . ALA A 1 92 ? 21.789 -3.173 -31.483 1.00 98.12 92 ALA A N 1
ATOM 687 C CA . ALA A 1 92 ? 21.840 -3.134 -30.022 1.00 98.12 92 ALA A CA 1
ATOM 688 C C . ALA A 1 92 ? 20.930 -2.037 -29.441 1.00 98.12 92 ALA A C 1
ATOM 690 O O . ALA A 1 92 ? 20.227 -2.278 -28.458 1.00 98.12 92 ALA A O 1
ATOM 691 N N . TRP A 1 93 ? 20.906 -0.853 -30.059 1.00 98.38 93 TRP A N 1
ATOM 692 C CA . TRP A 1 93 ? 19.993 0.223 -29.670 1.00 98.38 93 TRP A CA 1
ATOM 693 C C . TRP A 1 93 ? 18.527 -0.137 -29.910 1.00 98.38 93 TRP A C 1
ATOM 695 O O . TRP A 1 93 ? 17.700 0.166 -29.057 1.00 98.38 93 TRP A O 1
ATOM 705 N N . ASP A 1 94 ? 18.211 -0.827 -31.005 1.00 98.56 94 ASP A N 1
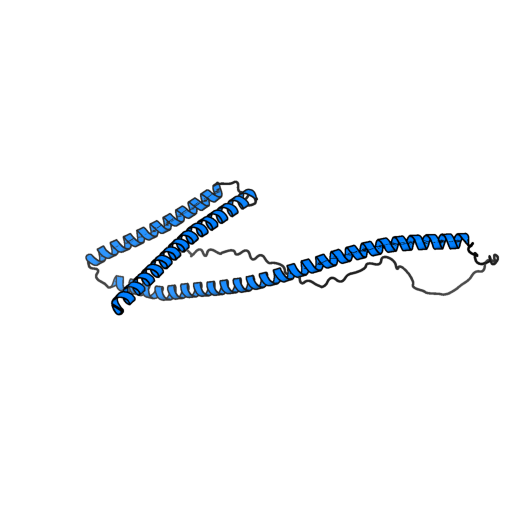ATOM 706 C CA . ASP A 1 94 ? 16.856 -1.299 -31.301 1.00 98.56 94 ASP A CA 1
ATOM 707 C C . ASP A 1 94 ? 16.351 -2.280 -30.230 1.00 98.56 94 ASP A C 1
ATOM 709 O O . ASP A 1 94 ? 15.269 -2.099 -29.674 1.00 98.56 94 ASP A O 1
ATOM 713 N N . ARG A 1 95 ? 17.184 -3.247 -29.821 1.00 98.06 95 ARG A N 1
ATOM 714 C CA . ARG A 1 95 ? 16.851 -4.153 -28.705 1.00 98.06 95 ARG A CA 1
ATOM 715 C C . ARG A 1 95 ? 16.575 -3.398 -27.406 1.00 98.06 95 ARG A C 1
ATOM 717 O O . ARG A 1 95 ? 15.563 -3.646 -26.758 1.00 98.06 95 ARG A O 1
ATOM 724 N N . MET A 1 96 ? 17.437 -2.445 -27.049 1.00 98.25 96 MET A N 1
ATOM 725 C CA . MET A 1 96 ? 17.245 -1.629 -25.847 1.00 98.25 96 MET A CA 1
ATOM 726 C C . MET A 1 96 ? 15.968 -0.781 -25.926 1.00 98.25 96 MET A C 1
ATOM 728 O O . MET A 1 96 ? 15.280 -0.599 -24.920 1.00 98.25 96 MET A O 1
ATOM 732 N N . LEU A 1 97 ? 15.636 -0.261 -27.110 1.00 98.44 97 LEU A N 1
ATOM 733 C CA . LEU A 1 97 ? 14.420 0.511 -27.332 1.00 98.44 97 LEU A CA 1
ATOM 734 C C . LEU A 1 97 ? 13.172 -0.349 -27.110 1.00 98.44 97 LEU A C 1
ATOM 736 O O . LEU A 1 97 ? 12.248 0.098 -26.432 1.00 98.44 97 LEU A O 1
ATOM 740 N N . ILE A 1 98 ? 13.168 -1.584 -27.620 1.00 98.38 98 ILE A N 1
ATOM 741 C CA . ILE A 1 98 ? 12.074 -2.541 -27.420 1.00 98.38 98 ILE A CA 1
ATOM 742 C C . ILE A 1 98 ? 11.925 -2.881 -25.931 1.00 98.38 98 ILE A C 1
ATOM 744 O O . ILE A 1 98 ? 10.833 -2.729 -25.385 1.00 98.38 98 ILE A O 1
ATOM 748 N N . GLU A 1 99 ? 13.014 -3.239 -25.242 1.00 98.25 99 GLU A N 1
ATOM 749 C CA . GLU A 1 99 ? 12.991 -3.547 -23.802 1.00 98.25 99 GLU A CA 1
ATOM 750 C C . GLU A 1 99 ? 12.467 -2.372 -22.961 1.00 98.25 99 GLU A C 1
ATOM 752 O O . GLU A 1 99 ? 11.682 -2.546 -22.024 1.00 98.25 99 GLU A O 1
ATOM 757 N N . ASN A 1 100 ? 12.886 -1.148 -23.287 1.00 98.44 100 ASN A N 1
ATOM 758 C CA . ASN A 1 100 ? 12.385 0.045 -22.614 1.00 98.44 100 ASN A CA 1
ATOM 759 C C . ASN A 1 100 ? 10.912 0.306 -22.951 1.00 98.44 100 ASN A C 1
ATOM 761 O O . ASN A 1 100 ? 10.150 0.680 -22.061 1.00 98.44 100 ASN A O 1
ATOM 765 N N . GLY A 1 101 ? 10.485 0.061 -24.191 1.00 98.50 101 GLY A N 1
ATOM 766 C CA . GLY A 1 101 ? 9.083 0.141 -24.601 1.00 98.50 101 GLY A CA 1
ATOM 767 C C . GLY A 1 101 ? 8.185 -0.820 -23.815 1.00 98.50 101 GLY A C 1
ATOM 768 O O . GLY A 1 101 ? 7.109 -0.430 -23.352 1.00 98.50 101 GLY A O 1
ATOM 769 N N . GLU A 1 102 ? 8.646 -2.048 -23.578 1.00 98.31 102 GLU A N 1
ATOM 770 C CA . GLU A 1 102 ? 7.947 -3.026 -22.737 1.00 98.31 102 GLU A CA 1
ATOM 771 C C . GLU A 1 102 ? 7.848 -2.557 -21.279 1.00 98.31 102 GLU A C 1
ATOM 773 O O . GLU A 1 102 ? 6.756 -2.573 -20.701 1.00 98.31 102 GLU A O 1
ATOM 778 N N . LYS A 1 103 ? 8.947 -2.055 -20.696 1.00 98.50 103 LYS A N 1
ATOM 779 C CA . LYS A 1 103 ? 8.954 -1.486 -19.333 1.00 98.50 103 LYS A CA 1
ATOM 780 C C . LYS A 1 103 ? 8.001 -0.301 -19.201 1.00 98.50 103 LYS A C 1
ATOM 782 O O . LYS A 1 103 ? 7.242 -0.243 -18.236 1.00 98.50 103 LYS A O 1
ATOM 787 N N . ILE A 1 104 ? 7.993 0.613 -20.174 1.00 98.50 104 ILE A N 1
ATOM 788 C CA . ILE A 1 104 ? 7.074 1.762 -20.209 1.00 98.50 104 ILE A CA 1
ATOM 789 C C . ILE A 1 104 ? 5.625 1.278 -20.266 1.00 98.50 104 ILE A C 1
ATOM 791 O O . ILE A 1 104 ? 4.777 1.778 -19.530 1.00 98.50 104 ILE A O 1
ATOM 795 N N . THR A 1 105 ? 5.336 0.269 -21.087 1.00 98.50 105 THR A N 1
ATOM 796 C CA . THR A 1 105 ? 3.985 -0.294 -21.205 1.00 98.50 105 THR A CA 1
ATOM 797 C C . THR A 1 105 ? 3.541 -0.977 -19.906 1.00 98.50 105 THR A C 1
ATOM 799 O O . THR A 1 105 ? 2.387 -0.841 -19.494 1.00 98.50 105 THR A O 1
ATOM 802 N N . SER A 1 106 ? 4.445 -1.695 -19.232 1.00 98.50 106 SER A N 1
ATOM 803 C CA . SER A 1 106 ? 4.179 -2.297 -17.921 1.00 98.50 106 SER A CA 1
ATOM 804 C C . SER A 1 106 ? 3.920 -1.232 -16.857 1.00 98.50 106 SER A C 1
ATOM 806 O O . SER A 1 106 ? 2.937 -1.324 -16.124 1.00 98.50 106 SER A O 1
ATOM 808 N N . LEU A 1 107 ? 4.762 -0.197 -16.803 1.00 98.44 107 LEU A N 1
ATOM 809 C CA . LEU A 1 107 ? 4.599 0.920 -15.878 1.00 98.44 107 LEU A CA 1
ATOM 810 C C . LEU A 1 107 ? 3.271 1.642 -16.115 1.00 98.44 107 LEU A C 1
ATOM 812 O O . LEU A 1 107 ? 2.548 1.909 -15.163 1.00 98.44 107 LEU A O 1
ATOM 816 N N . HIS A 1 108 ? 2.911 1.900 -17.373 1.00 98.38 108 HIS A N 1
ATOM 817 C CA . HIS A 1 108 ? 1.632 2.512 -17.721 1.00 98.38 108 HIS A CA 1
ATOM 818 C C . HIS A 1 108 ? 0.445 1.687 -17.204 1.00 98.38 108 HIS A C 1
ATOM 820 O O . HIS A 1 108 ? -0.489 2.252 -16.641 1.00 98.38 108 HIS A O 1
ATOM 826 N N . ARG A 1 109 ? 0.473 0.352 -17.347 1.00 98.38 109 ARG A N 1
ATOM 827 C CA . ARG A 1 109 ? -0.583 -0.508 -16.784 1.00 98.38 109 ARG A CA 1
ATOM 828 C C . ARG A 1 109 ? -0.684 -0.384 -15.266 1.00 98.38 109 ARG A C 1
ATOM 830 O O . ARG A 1 109 ? -1.796 -0.257 -14.761 1.00 98.38 109 ARG A O 1
ATOM 837 N N . GLU A 1 110 ? 0.441 -0.407 -14.553 1.00 98.44 110 GLU A N 1
ATOM 838 C CA . GLU A 1 110 ? 0.419 -0.288 -13.090 1.00 98.44 110 GLU A CA 1
ATOM 839 C C . GLU A 1 110 ? -0.047 1.106 -12.648 1.00 98.44 110 GLU A C 1
ATOM 841 O O . GLU A 1 110 ? -0.835 1.220 -11.717 1.00 98.44 110 GLU A O 1
ATOM 846 N N . VAL A 1 111 ? 0.347 2.167 -13.360 1.00 98.56 111 VAL A N 1
ATOM 847 C CA . VAL A 1 111 ? -0.124 3.535 -13.094 1.00 98.56 111 VAL A CA 1
ATOM 848 C C . VAL A 1 111 ? -1.636 3.650 -13.282 1.00 98.56 111 VAL A C 1
ATOM 850 O O . VAL A 1 111 ? -2.307 4.235 -12.436 1.00 98.56 111 VAL A O 1
ATOM 853 N N . GLU A 1 112 ? -2.197 3.084 -14.351 1.00 98.56 112 GLU A N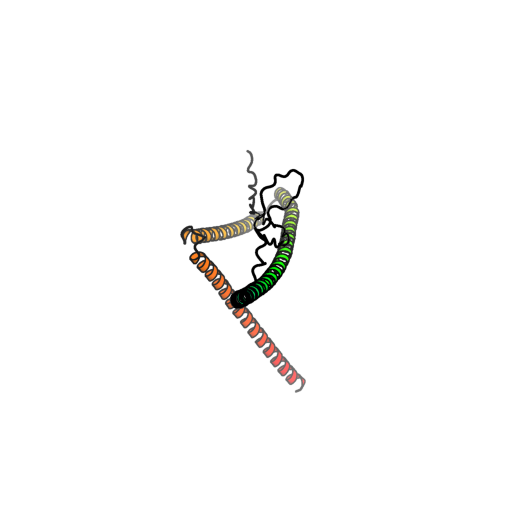 1
ATOM 854 C CA . GLU A 1 112 ? -3.650 3.094 -14.552 1.00 98.56 112 GLU A CA 1
ATOM 855 C C . GLU A 1 112 ? -4.384 2.297 -13.468 1.00 98.56 112 GLU A C 1
ATOM 857 O O . GLU A 1 112 ? -5.415 2.744 -12.969 1.00 98.56 112 GLU A O 1
ATOM 862 N N . LYS A 1 113 ? -3.823 1.167 -13.026 1.00 98.44 113 LYS A N 1
ATOM 863 C CA . LYS A 1 113 ? -4.358 0.416 -11.886 1.00 98.44 113 LYS A CA 1
ATOM 864 C C . LYS A 1 113 ? -4.342 1.250 -10.599 1.00 98.44 113 LYS A C 1
ATOM 866 O O . LYS A 1 113 ? -5.380 1.371 -9.956 1.00 98.44 113 LYS A O 1
ATOM 871 N N . VAL A 1 114 ? -3.220 1.895 -10.274 1.00 98.62 114 VAL A N 1
ATOM 872 C CA . VAL A 1 114 ? -3.104 2.779 -9.101 1.00 98.62 114 VAL A CA 1
ATOM 873 C C . VAL A 1 114 ? -4.083 3.953 -9.182 1.00 98.62 114 VAL A C 1
ATOM 875 O O . VAL A 1 114 ? -4.678 4.311 -8.173 1.00 98.62 114 VAL A O 1
ATOM 878 N N . LYS A 1 115 ? -4.320 4.533 -10.366 1.00 98.38 115 LYS A N 1
ATOM 879 C CA . LYS A 1 115 ? -5.339 5.585 -10.539 1.00 98.38 115 LYS A CA 1
ATOM 880 C C . LYS A 1 115 ? -6.748 5.089 -10.230 1.00 98.38 115 LYS A C 1
ATOM 882 O O . LYS A 1 115 ? -7.523 5.810 -9.604 1.00 98.38 115 LYS A O 1
ATOM 887 N N . VAL A 1 116 ? -7.094 3.883 -10.679 1.00 98.50 116 VAL A N 1
ATOM 888 C CA . VAL A 1 116 ? -8.393 3.272 -10.365 1.00 98.50 116 VAL A CA 1
ATOM 889 C C . VAL A 1 116 ? -8.509 3.007 -8.864 1.00 98.50 116 VAL A C 1
ATOM 891 O O . VAL A 1 116 ? -9.533 3.344 -8.273 1.00 98.50 116 VAL A O 1
ATOM 894 N N . ASP A 1 117 ? -7.456 2.476 -8.240 1.00 98.31 117 ASP A N 1
ATOM 895 C CA . ASP A 1 117 ? -7.419 2.228 -6.797 1.00 98.31 117 ASP A CA 1
ATOM 896 C C . ASP A 1 117 ? -7.529 3.527 -5.983 1.00 98.31 117 ASP A C 1
ATOM 898 O O . ASP A 1 117 ? -8.288 3.564 -5.015 1.00 98.31 117 ASP A O 1
ATOM 902 N N . GLN A 1 118 ? -6.852 4.602 -6.404 1.00 98.19 118 GLN A N 1
ATOM 903 C CA . GLN A 1 118 ? -6.967 5.931 -5.794 1.00 98.19 118 GLN A CA 1
ATOM 904 C C . GLN A 1 118 ? -8.399 6.454 -5.892 1.00 98.19 118 GLN A C 1
ATOM 906 O O . GLN A 1 118 ? -8.979 6.838 -4.885 1.00 98.19 118 GLN A O 1
ATOM 911 N N . LYS A 1 119 ? -9.009 6.397 -7.083 1.00 98.31 119 LYS A N 1
ATOM 912 C CA . LYS A 1 119 ? -10.394 6.843 -7.273 1.00 98.31 119 LYS A CA 1
ATOM 913 C C . LYS A 1 119 ? -11.374 6.047 -6.409 1.00 98.31 119 LYS A C 1
ATOM 915 O O . LYS A 1 119 ? -12.345 6.610 -5.913 1.00 98.31 119 LYS A O 1
ATOM 920 N N . ARG A 1 120 ? -11.138 4.743 -6.234 1.00 98.38 120 ARG A N 1
ATOM 921 C CA . ARG A 1 120 ? -11.921 3.916 -5.310 1.00 98.38 120 ARG A CA 1
ATOM 922 C C . ARG A 1 120 ? -11.737 4.389 -3.867 1.00 98.38 120 ARG A C 1
ATOM 924 O O . ARG A 1 120 ? -12.730 4.542 -3.173 1.00 98.38 120 ARG A O 1
ATOM 931 N N . LEU A 1 121 ? -10.502 4.635 -3.425 1.00 98.31 121 LEU A N 1
ATOM 932 C CA . LEU A 1 121 ? -10.227 5.148 -2.078 1.00 98.31 121 LEU A CA 1
ATOM 933 C C . LEU A 1 121 ? -10.921 6.496 -1.834 1.00 98.31 121 LEU A C 1
ATOM 935 O O . LEU A 1 121 ? -11.514 6.680 -0.777 1.00 98.31 121 LEU A O 1
ATOM 939 N N . ASP A 1 122 ? -10.888 7.402 -2.813 1.00 98.44 122 ASP A N 1
ATOM 940 C CA . ASP A 1 122 ? -11.548 8.708 -2.722 1.00 98.44 122 ASP A CA 1
ATOM 941 C C . ASP A 1 122 ? -13.067 8.544 -2.528 1.00 98.44 122 ASP A C 1
ATOM 943 O O . ASP A 1 122 ? -13.658 9.187 -1.666 1.00 98.44 122 ASP A O 1
ATOM 947 N N . GLN A 1 123 ? -13.694 7.614 -3.259 1.00 98.38 123 GLN A N 1
ATOM 948 C CA . GLN A 1 123 ? -15.121 7.300 -3.103 1.00 98.38 123 GLN A CA 1
ATOM 949 C C . GLN A 1 123 ? -15.451 6.688 -1.737 1.00 98.38 123 GLN A C 1
ATOM 951 O O . GLN A 1 123 ? -16.466 7.041 -1.141 1.00 98.38 123 GLN A O 1
ATOM 956 N N . GLU A 1 124 ? -14.613 5.778 -1.236 1.00 98.31 124 GLU A N 1
ATOM 957 C CA . GLU A 1 124 ? -14.774 5.206 0.106 1.00 98.31 124 GLU A CA 1
ATOM 958 C C . GLU A 1 124 ? -14.608 6.282 1.191 1.00 98.31 124 GLU A C 1
ATOM 960 O O . GLU A 1 124 ? -15.342 6.286 2.177 1.00 98.31 124 GLU A O 1
ATOM 965 N N . LEU A 1 125 ? -13.688 7.235 1.005 1.00 98.38 125 LEU A N 1
ATOM 966 C CA . LEU A 1 125 ? -13.511 8.357 1.924 1.00 98.38 125 LEU A CA 1
ATOM 967 C C . LEU A 1 125 ? -14.734 9.283 1.918 1.00 98.38 125 LEU A C 1
ATOM 969 O O . LEU A 1 125 ? -15.230 9.626 2.9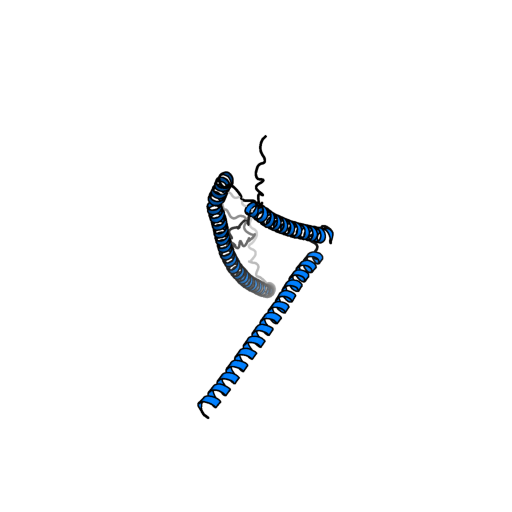90 1.00 98.38 125 LEU A O 1
ATOM 973 N N . ASP A 1 126 ? -15.256 9.634 0.740 1.00 98.50 126 ASP A N 1
ATOM 974 C CA . ASP A 1 126 ? -16.490 10.418 0.603 1.00 98.50 126 ASP A CA 1
ATOM 975 C C . ASP A 1 126 ? -17.681 9.701 1.258 1.00 98.50 126 ASP A C 1
ATOM 977 O O . ASP A 1 126 ? -18.492 10.321 1.951 1.00 98.50 126 ASP A O 1
ATOM 981 N N . PHE A 1 127 ? -17.763 8.378 1.096 1.00 98.44 127 PHE A N 1
ATOM 982 C CA . PHE A 1 127 ? -18.774 7.556 1.748 1.00 98.44 127 PHE A CA 1
ATOM 983 C C . PHE A 1 127 ? -18.645 7.604 3.276 1.00 98.44 127 PHE A C 1
ATOM 985 O O . PHE A 1 127 ? -19.631 7.893 3.955 1.00 98.44 127 PHE A O 1
ATOM 992 N N . ILE A 1 128 ? -17.444 7.406 3.829 1.00 98.50 128 ILE A N 1
ATOM 993 C CA . ILE A 1 128 ? -17.201 7.497 5.278 1.00 98.50 128 ILE A CA 1
ATOM 994 C C . ILE A 1 128 ? -17.550 8.893 5.807 1.00 98.50 128 ILE A C 1
ATOM 996 O O . ILE A 1 128 ? -18.203 9.001 6.844 1.00 98.50 128 ILE A O 1
ATOM 1000 N N . LEU A 1 129 ? -17.172 9.962 5.099 1.00 98.25 129 LEU A N 1
ATOM 1001 C CA . LEU A 1 129 ? -17.522 11.334 5.479 1.00 98.25 129 LEU A CA 1
ATOM 1002 C C . LEU A 1 129 ? -19.038 11.551 5.479 1.00 98.25 129 LEU A C 1
ATOM 1004 O O . LEU A 1 129 ? -19.569 12.163 6.405 1.00 98.25 129 LEU A O 1
ATOM 1008 N N . SER A 1 130 ? -19.748 11.012 4.485 1.00 98.38 130 SER A N 1
ATOM 1009 C CA . SER A 1 130 ? -21.211 11.083 4.442 1.00 98.38 130 SER A CA 1
ATOM 1010 C C . SER A 1 130 ? -21.859 10.342 5.615 1.00 98.38 130 SER A C 1
ATOM 1012 O O . SER A 1 130 ? -22.764 10.887 6.241 1.00 98.38 130 SER A O 1
ATOM 1014 N N . GLN A 1 131 ? -21.342 9.164 5.989 1.00 98.38 131 GLN A N 1
ATOM 1015 C CA . GLN A 1 131 ? -21.819 8.416 7.156 1.00 98.38 131 GLN A CA 1
ATOM 1016 C C . GLN A 1 131 ? -21.547 9.157 8.465 1.00 98.38 131 GLN A C 1
ATOM 1018 O O . GLN A 1 131 ? -22.412 9.209 9.335 1.00 98.38 131 GLN A O 1
ATOM 1023 N N . GLN A 1 132 ? -20.357 9.745 8.616 1.00 98.00 132 GLN A N 1
ATOM 1024 C CA . GLN A 1 132 ? -20.034 10.572 9.778 1.00 98.00 132 GLN A CA 1
ATOM 1025 C C . GLN A 1 132 ? -20.983 11.766 9.879 1.00 98.00 132 GLN A C 1
ATOM 1027 O O . GLN A 1 132 ? -21.438 12.082 10.978 1.00 98.00 132 GLN A O 1
ATOM 1032 N N . LYS A 1 133 ? -21.329 12.384 8.742 1.00 97.94 133 LYS A N 1
ATOM 1033 C CA . LYS A 1 133 ? -22.269 13.500 8.721 1.00 97.94 133 LYS A CA 1
ATOM 1034 C C . LYS A 1 133 ? -23.695 13.074 9.070 1.00 97.94 133 LYS A C 1
ATOM 1036 O O . LYS A 1 133 ? -24.334 13.727 9.884 1.00 97.94 133 LYS A O 1
ATOM 1041 N N . GLU A 1 134 ? -24.171 11.961 8.519 1.00 97.81 134 GLU A N 1
ATOM 1042 C CA . GLU A 1 134 ? -25.487 11.404 8.850 1.00 97.81 134 GLU A CA 1
ATOM 1043 C C . GLU A 1 134 ? -25.595 11.048 10.342 1.00 97.81 134 GLU A C 1
ATOM 1045 O O . GLU A 1 134 ? -26.599 11.355 10.981 1.00 97.81 134 GLU A O 1
ATOM 1050 N N . LEU A 1 135 ? -24.544 10.453 10.920 1.00 97.56 135 LEU A N 1
ATOM 1051 C CA . LEU A 1 135 ? -24.480 10.150 12.352 1.00 97.56 135 LEU A CA 1
ATOM 1052 C C . LEU A 1 135 ? -24.513 11.420 13.211 1.00 97.56 135 LEU A C 1
ATOM 1054 O O . LEU A 1 135 ? -25.217 11.445 14.217 1.00 97.56 135 LEU A O 1
ATOM 1058 N N . GLU A 1 136 ? -23.784 12.468 12.823 1.00 97.62 136 GLU A N 1
ATOM 1059 C CA . GLU A 1 136 ? -23.812 13.768 13.505 1.00 97.62 136 GLU A CA 1
ATOM 1060 C C . GLU A 1 136 ? -25.205 14.417 13.423 1.00 97.62 136 GLU A C 1
ATOM 1062 O O . GLU A 1 136 ? -25.736 14.892 14.431 1.00 97.62 136 GLU A O 1
ATOM 1067 N N . ASP A 1 137 ? -25.828 14.386 12.243 1.00 97.56 137 ASP A N 1
ATOM 1068 C CA . ASP A 1 137 ? -27.161 14.948 12.008 1.00 97.56 137 ASP A CA 1
ATOM 1069 C C . ASP A 1 137 ? -28.255 14.172 12.756 1.00 97.56 137 ASP A C 1
ATOM 1071 O O . ASP A 1 137 ? -29.239 14.768 13.193 1.00 97.56 137 ASP A O 1
ATOM 1075 N N . LEU A 1 138 ? -28.079 12.861 12.958 1.00 97.12 138 LEU A N 1
ATOM 1076 C CA . LEU A 1 138 ? -28.954 12.043 13.800 1.00 97.12 138 LEU A CA 1
ATOM 1077 C C . LEU A 1 138 ? -28.728 12.302 15.297 1.00 97.12 138 LEU A C 1
ATOM 1079 O O . LEU A 1 138 ? -29.685 12.302 16.073 1.00 97.12 138 LEU A O 1
ATOM 1083 N N . LEU A 1 139 ? -27.476 12.506 15.714 1.00 96.56 139 LEU A N 1
ATOM 1084 C CA . LEU A 1 139 ? -27.109 12.700 17.117 1.00 96.56 139 LEU A CA 1
ATOM 1085 C C . LEU A 1 139 ? -27.540 14.077 17.641 1.00 96.56 139 LEU A C 1
ATOM 1087 O O . LEU A 1 139 ? -28.080 14.161 18.741 1.00 96.56 139 LEU A O 1
ATOM 1091 N N . THR A 1 140 ? -27.377 15.136 16.847 1.00 96.62 140 THR A N 1
ATOM 1092 C CA . THR A 1 140 ? -27.693 16.526 17.232 1.00 96.62 140 THR A CA 1
ATOM 1093 C C . THR A 1 140 ? -29.109 16.711 17.823 1.00 96.62 140 THR A C 1
ATOM 1095 O O . THR A 1 140 ? -29.226 17.243 18.930 1.00 96.62 140 THR A O 1
ATOM 1098 N N . PRO A 1 141 ? -30.207 16.260 17.177 1.00 95.31 141 PRO A N 1
ATOM 1099 C CA . PRO A 1 141 ? -31.552 16.396 17.745 1.00 95.31 141 PRO A CA 1
ATOM 1100 C C . PRO A 1 141 ? -31.772 15.505 18.976 1.00 95.31 141 PRO A C 1
ATOM 1102 O O . PRO A 1 141 ? -32.557 15.857 19.858 1.00 95.31 141 PRO A O 1
ATOM 1105 N N . LEU A 1 142 ? -31.081 14.361 19.073 1.00 94.00 142 LEU A N 1
ATOM 1106 C CA . LEU A 1 142 ? -31.129 13.519 20.270 1.00 94.00 142 LEU A CA 1
ATOM 1107 C C . LEU A 1 142 ? -30.473 14.235 21.455 1.00 94.00 142 LEU A C 1
ATOM 1109 O O . LEU A 1 142 ? -31.071 14.284 22.528 1.00 94.00 142 LEU A O 1
ATOM 1113 N N . GLU A 1 143 ? -29.303 14.843 21.255 1.00 91.94 143 GLU A N 1
ATOM 1114 C CA . GLU A 1 143 ? -28.619 15.655 22.268 1.00 91.94 143 GLU A CA 1
ATOM 1115 C C . GLU A 1 143 ? -29.482 16.834 22.733 1.00 91.94 143 GLU A C 1
ATOM 1117 O O . GLU A 1 143 ? -29.588 17.087 23.937 1.00 91.94 143 GLU A O 1
ATOM 1122 N N . GLU A 1 144 ? -30.155 17.517 21.803 1.00 92.88 144 GLU A N 1
ATOM 1123 C CA . GLU A 1 144 ? -31.087 18.601 22.124 1.00 92.88 144 GLU A CA 1
ATOM 1124 C C . GLU A 1 144 ? -32.283 18.092 22.947 1.00 92.88 144 GLU A C 1
ATOM 1126 O O . GLU A 1 144 ? -32.569 18.634 24.017 1.00 92.88 144 GLU A O 1
ATOM 1131 N N . SER A 1 145 ? -32.906 16.979 22.542 1.00 89.44 145 SER A N 1
ATOM 1132 C CA . SER A 1 145 ? -34.035 16.384 23.273 1.00 89.44 145 SER A CA 1
ATOM 1133 C C . SER A 1 145 ? -33.661 15.917 24.688 1.00 89.44 145 SER A C 1
ATOM 1135 O O . SER A 1 145 ? -34.434 16.096 25.633 1.00 89.44 145 SER A O 1
ATOM 1137 N N . VAL A 1 146 ? -32.455 15.362 24.867 1.00 85.81 146 VAL A N 1
ATOM 1138 C CA . VAL A 1 146 ? -31.931 14.961 26.180 1.00 85.81 146 VAL A CA 1
ATOM 1139 C C . VAL A 1 146 ? -31.720 16.195 27.052 1.00 85.81 146 VAL A C 1
ATOM 1141 O O . VAL A 1 146 ? -32.091 16.189 28.228 1.00 85.81 146 VAL A O 1
ATOM 1144 N N . LYS A 1 147 ? -31.182 17.284 26.492 1.00 85.31 147 LYS A N 1
ATOM 1145 C CA . LYS A 1 147 ? -30.974 18.543 27.216 1.00 85.31 147 LYS A CA 1
ATOM 1146 C C . LYS A 1 147 ? -32.294 19.162 27.695 1.00 85.31 147 LYS A C 1
ATOM 1148 O O . LYS A 1 147 ? -32.361 19.624 28.833 1.00 85.31 147 LYS A O 1
ATOM 1153 N N . GLU A 1 148 ? -33.346 19.121 26.878 1.00 85.19 148 GLU A N 1
ATOM 1154 C CA . GLU A 1 148 ? -34.693 19.586 27.251 1.00 85.19 148 GLU A CA 1
ATOM 1155 C C . GLU A 1 148 ? -35.345 18.720 28.346 1.00 85.19 148 GLU A C 1
ATOM 1157 O O . GLU A 1 148 ? -35.916 19.244 29.309 1.00 85.19 148 GLU A O 1
ATOM 1162 N N . GLN A 1 149 ? -35.214 17.391 28.252 1.00 76.44 149 GLN A N 1
ATOM 1163 C CA . GLN A 1 149 ? -35.720 16.453 29.264 1.00 76.44 149 GLN A CA 1
ATOM 1164 C C . GLN A 1 149 ? -35.014 16.619 30.613 1.00 76.44 149 GLN A C 1
ATOM 1166 O O . GLN A 1 149 ? -35.665 16.596 31.661 1.00 76.44 149 GLN A O 1
ATOM 1171 N N . SER A 1 150 ? -33.704 16.867 30.588 1.00 68.50 150 SER A N 1
ATOM 1172 C CA . SER A 1 150 ? -32.883 17.091 31.785 1.00 68.50 150 SER A CA 1
ATOM 1173 C C . SER A 1 150 ? -33.370 18.278 32.630 1.00 68.50 150 SER A C 1
ATOM 1175 O O . SER A 1 150 ? -33.168 18.292 33.839 1.00 68.50 150 SER A O 1
ATOM 1177 N N . GLY A 1 151 ? -34.034 19.268 32.016 1.00 64.62 151 GLY A N 1
ATOM 1178 C CA . GLY A 1 151 ? -34.599 20.431 32.711 1.00 64.62 151 GLY A CA 1
ATOM 1179 C C . GLY A 1 151 ? -35.997 20.221 33.309 1.00 64.62 151 GLY A C 1
ATOM 1180 O O . GLY A 1 151 ? -36.440 21.042 34.109 1.00 64.62 151 GLY A O 1
ATOM 1181 N N . THR A 1 152 ? -36.694 19.143 32.933 1.00 62.06 152 THR A N 1
ATOM 1182 C CA . THR A 1 152 ? -38.110 18.906 33.287 1.00 62.06 152 THR A CA 1
ATOM 1183 C C . THR A 1 152 ? -38.291 17.739 34.270 1.00 62.06 152 THR A C 1
ATOM 1185 O O . THR A 1 152 ? -39.298 17.670 34.977 1.00 62.06 152 THR A O 1
ATOM 1188 N N . ILE A 1 153 ? -37.325 16.818 34.346 1.00 66.81 153 ILE A N 1
ATOM 1189 C CA . ILE A 1 153 ? -37.401 15.608 35.176 1.00 66.81 153 ILE A CA 1
ATOM 1190 C C . ILE A 1 153 ? -36.879 15.893 36.593 1.00 66.81 153 ILE A C 1
ATOM 1192 O O . ILE A 1 153 ? -35.738 16.308 36.781 1.00 66.81 153 ILE A O 1
ATOM 1196 N N . TYR A 1 154 ? -37.702 15.625 37.611 1.00 62.69 154 TYR A N 1
ATOM 1197 C CA . TYR A 1 154 ? -37.278 15.659 39.014 1.00 62.69 154 TYR A CA 1
ATOM 1198 C C . TYR A 1 154 ? -36.417 14.420 39.313 1.00 62.69 154 TYR A C 1
ATOM 1200 O O . TYR A 1 154 ? -36.949 13.319 39.467 1.00 62.69 154 TYR A O 1
ATOM 1208 N N . LEU A 1 155 ? -35.092 14.585 39.343 1.00 71.12 155 LEU A N 1
ATOM 1209 C CA . LEU A 1 155 ? -34.141 13.500 39.602 1.00 71.12 155 LEU A CA 1
ATOM 1210 C C . LEU A 1 155 ? -34.287 12.973 41.039 1.00 71.12 155 LEU A C 1
ATOM 1212 O O . LEU A 1 155 ? -34.267 13.744 41.999 1.00 71.12 155 LEU A O 1
ATOM 1216 N N . GLN A 1 156 ? -34.416 11.654 41.205 1.00 74.75 156 GLN A N 1
ATOM 1217 C CA . GLN A 1 156 ? -34.308 11.027 42.524 1.00 74.75 156 GLN A CA 1
ATOM 1218 C C . GLN A 1 156 ? -32.838 10.834 42.910 1.00 74.75 156 GLN A C 1
ATOM 1220 O O . GLN A 1 156 ? -31.962 10.696 42.060 1.00 74.75 156 GLN A O 1
ATOM 1225 N N . HIS A 1 157 ? -32.567 10.722 44.212 1.00 71.44 157 HIS A N 1
ATOM 1226 C CA . HIS A 1 157 ? -31.212 10.533 44.749 1.00 71.44 157 HIS A CA 1
ATOM 1227 C C . HIS A 1 157 ? -30.482 9.299 44.160 1.00 71.44 157 HIS A C 1
ATOM 1229 O O . HIS A 1 157 ? -29.258 9.296 44.048 1.00 71.44 157 HIS A O 1
ATOM 1235 N N . ALA A 1 158 ? -31.228 8.268 43.737 1.00 74.88 158 ALA A N 1
ATOM 1236 C CA . ALA A 1 158 ? -30.696 7.080 43.060 1.00 74.88 158 ALA A CA 1
ATOM 1237 C C . ALA A 1 158 ? -30.301 7.325 41.588 1.00 74.88 158 ALA A C 1
ATOM 1239 O O . ALA A 1 158 ? -29.455 6.610 41.048 1.00 74.88 158 ALA A O 1
ATOM 1240 N N . ASP A 1 159 ? -30.905 8.311 40.923 1.00 80.56 159 ASP A N 1
ATOM 1241 C CA . ASP A 1 159 ? -30.540 8.707 39.562 1.00 80.56 159 ASP A CA 1
ATOM 1242 C C . ASP A 1 159 ? -29.276 9.574 39.573 1.00 80.56 159 ASP A C 1
ATOM 1244 O O . ASP A 1 159 ? -28.384 9.350 38.757 1.00 80.56 159 ASP A O 1
ATOM 1248 N N . GLU A 1 160 ? -29.122 10.463 40.561 1.00 79.81 160 GLU A N 1
ATOM 1249 C CA . GLU A 1 160 ? -27.889 11.244 40.734 1.00 79.81 160 GLU A CA 1
ATOM 1250 C C . GLU A 1 160 ? -26.660 10.357 40.999 1.00 79.81 160 GLU A C 1
ATOM 1252 O O . GLU A 1 160 ? -25.560 10.611 40.513 1.00 79.81 160 GLU A O 1
ATOM 1257 N N . GLU A 1 161 ? -26.807 9.307 41.809 1.00 83.12 161 GLU A N 1
ATOM 1258 C CA . GLU A 1 161 ? -25.704 8.393 42.125 1.00 83.12 161 GLU A CA 1
ATOM 1259 C C . GLU A 1 161 ? -25.301 7.541 40.905 1.00 83.12 161 GLU A C 1
ATOM 1261 O O . GLU A 1 161 ? -24.114 7.295 40.654 1.00 83.12 161 GLU A O 1
ATOM 1266 N N . ARG A 1 162 ? -26.284 7.180 40.070 1.00 87.81 162 ARG A N 1
ATOM 1267 C CA . ARG A 1 162 ? -26.058 6.528 38.776 1.00 87.81 162 ARG A CA 1
ATOM 1268 C C . ARG A 1 162 ? -25.347 7.459 37.791 1.00 87.81 162 ARG A C 1
ATOM 1270 O O . ARG A 1 162 ? -24.391 7.034 37.145 1.00 87.81 162 ARG A O 1
ATOM 1277 N N . GLU A 1 163 ? -25.760 8.723 37.714 1.00 86.50 163 GLU A N 1
ATOM 1278 C CA . GLU A 1 163 ? -25.103 9.743 36.889 1.00 86.50 163 GLU A CA 1
ATOM 1279 C C . GLU A 1 163 ? -23.634 9.926 37.293 1.00 86.50 163 GLU A C 1
ATOM 1281 O O . GLU A 1 163 ? -22.753 9.888 36.433 1.00 86.50 163 GLU A O 1
ATOM 1286 N N . ARG A 1 164 ? -23.339 10.019 38.600 1.00 90.75 164 ARG A N 1
ATOM 1287 C CA . ARG A 1 164 ? -21.957 10.097 39.112 1.00 90.75 164 ARG A CA 1
ATOM 1288 C C . ARG A 1 164 ? -21.108 8.900 38.674 1.00 90.75 164 ARG A C 1
ATOM 1290 O O . ARG A 1 164 ? -19.943 9.078 38.319 1.00 90.75 164 ARG A O 1
ATOM 1297 N N . THR A 1 165 ? -21.686 7.699 38.652 1.00 93.81 165 THR A N 1
ATOM 1298 C CA . THR A 1 165 ? -20.989 6.478 38.212 1.00 93.81 165 THR A CA 1
ATOM 1299 C C . THR A 1 165 ? -20.670 6.512 36.714 1.00 93.81 165 THR A C 1
ATOM 1301 O O . THR A 1 165 ? -19.536 6.228 36.323 1.00 93.81 165 THR A O 1
ATOM 1304 N N . TYR A 1 166 ? -21.621 6.918 35.865 1.00 94.81 166 TYR A N 1
ATOM 1305 C CA . TYR A 1 166 ? -21.376 7.060 34.423 1.00 94.81 166 TYR A CA 1
ATOM 1306 C C . TYR A 1 166 ? -20.392 8.190 34.101 1.00 94.81 166 TYR A C 1
ATOM 1308 O O . TYR A 1 166 ? -19.519 8.011 33.255 1.00 94.81 166 TYR A O 1
ATOM 1316 N N . LYS A 1 167 ? -20.455 9.315 34.824 1.00 95.00 167 LYS A N 1
ATOM 1317 C CA . LYS A 1 167 ? -19.478 10.407 34.704 1.00 95.00 167 LYS A CA 1
ATOM 1318 C C . LYS A 1 167 ? -18.067 9.966 35.080 1.00 95.00 167 LYS A C 1
ATOM 1320 O O . LYS A 1 167 ? -17.101 10.375 34.440 1.00 95.00 167 LYS A O 1
ATOM 1325 N N . LEU A 1 168 ? -17.922 9.107 36.090 1.00 96.38 168 LEU A N 1
ATOM 1326 C CA . LEU A 1 168 ? -16.628 8.518 36.421 1.00 96.38 168 LEU A CA 1
ATOM 1327 C C . LEU A 1 168 ? -16.109 7.622 35.286 1.00 96.38 168 LEU A C 1
ATOM 1329 O O . LEU A 1 168 ? -14.939 7.734 34.928 1.00 96.38 168 LEU A O 1
ATOM 1333 N N . ALA A 1 169 ? -16.962 6.778 34.696 1.00 97.12 169 ALA A N 1
ATOM 1334 C CA . ALA A 1 169 ? -16.581 5.940 33.558 1.00 97.12 169 ALA A CA 1
ATOM 1335 C C . ALA A 1 169 ? -16.140 6.778 32.340 1.00 97.12 169 ALA A C 1
ATOM 1337 O O . ALA A 1 169 ? -15.090 6.501 31.763 1.00 97.12 169 ALA A O 1
ATOM 1338 N N . GLU A 1 170 ? -16.880 7.843 32.009 1.00 95.88 170 GLU A N 1
ATOM 1339 C CA . GLU A 1 170 ? -16.523 8.816 30.963 1.00 95.88 170 GLU A CA 1
ATOM 1340 C C . GLU A 1 170 ? -15.152 9.461 31.235 1.00 95.88 170 GLU A C 1
ATOM 1342 O O . GLU A 1 170 ? -14.290 9.516 30.357 1.00 95.88 170 GLU A O 1
ATOM 1347 N N . ASN A 1 171 ? -14.904 9.884 32.479 1.00 97.25 171 ASN A N 1
ATOM 1348 C CA . ASN A 1 171 ? -13.627 10.475 32.877 1.00 97.25 171 ASN A CA 1
ATOM 1349 C C . ASN A 1 171 ? -12.455 9.489 32.786 1.00 97.25 171 ASN A C 1
ATOM 1351 O O . ASN A 1 171 ? -11.342 9.907 32.460 1.00 97.25 171 ASN A O 1
ATOM 1355 N N . ILE A 1 172 ? -12.670 8.208 33.098 1.00 97.06 172 ILE A N 1
ATOM 1356 C CA . ILE A 1 172 ? -11.639 7.169 32.978 1.00 97.06 172 ILE A CA 1
ATOM 1357 C C . ILE A 1 172 ? -11.324 6.908 31.500 1.00 97.06 172 ILE A C 1
ATOM 1359 O O . ILE A 1 172 ? -10.151 6.886 31.136 1.00 97.06 172 ILE A O 1
ATOM 1363 N N . ASP A 1 173 ? -12.335 6.784 30.635 1.00 97.12 173 ASP A N 1
ATOM 1364 C CA . ASP A 1 173 ? -12.136 6.621 29.187 1.00 97.12 173 ASP A CA 1
ATOM 1365 C C . ASP A 1 173 ? -11.378 7.814 28.579 1.00 97.12 173 ASP A C 1
ATOM 1367 O O . ASP A 1 173 ? -10.386 7.638 27.867 1.00 97.12 173 ASP A O 1
ATOM 1371 N N . ALA A 1 174 ? -11.765 9.041 28.941 1.00 96.88 174 ALA A N 1
ATOM 1372 C CA . ALA A 1 174 ? -11.074 10.252 28.506 1.00 96.88 174 ALA A CA 1
ATOM 1373 C C . ALA A 1 174 ? -9.617 10.311 29.004 1.00 96.88 174 ALA A C 1
ATOM 1375 O O . ALA A 1 174 ? -8.733 10.785 28.286 1.00 96.88 174 ALA A O 1
ATOM 1376 N N . GLN A 1 175 ? -9.343 9.837 30.225 1.00 97.69 175 GLN A N 1
ATOM 1377 C CA . GLN A 1 175 ? -7.979 9.723 30.748 1.00 97.69 175 GLN A CA 1
ATOM 1378 C C . GLN A 1 175 ? -7.160 8.681 29.984 1.00 97.69 175 GLN A C 1
ATOM 1380 O O . GLN A 1 175 ? -6.039 8.989 29.591 1.00 97.69 175 GLN A O 1
ATOM 1385 N N . LEU A 1 176 ? -7.715 7.498 29.705 1.00 97.38 176 LEU A N 1
ATOM 1386 C CA . LEU A 1 176 ? -7.035 6.452 28.935 1.00 97.38 176 LEU A CA 1
ATOM 1387 C C . LEU A 1 176 ? -6.716 6.906 27.506 1.00 97.38 176 LEU A C 1
ATOM 1389 O O . LEU A 1 176 ? -5.603 6.688 27.033 1.00 97.38 176 LEU A O 1
ATOM 1393 N N . LYS A 1 177 ? -7.651 7.591 26.836 1.00 96.75 177 LYS A N 1
ATOM 1394 C CA . LYS A 1 177 ? -7.421 8.172 25.503 1.00 96.75 177 LYS A CA 1
ATOM 1395 C C . LYS A 1 177 ? -6.305 9.213 25.516 1.00 96.75 177 LYS A C 1
ATOM 1397 O O . LYS A 1 177 ? -5.447 9.189 24.639 1.00 96.75 177 LYS A O 1
ATOM 1402 N N . ARG A 1 178 ? -6.285 10.091 26.525 1.00 97.06 178 ARG A N 1
ATOM 1403 C CA . ARG A 1 178 ? -5.208 11.077 26.692 1.00 97.06 178 ARG A CA 1
ATOM 1404 C C . ARG A 1 178 ? -3.866 10.398 26.949 1.00 97.06 178 ARG A C 1
ATOM 1406 O O . ARG A 1 178 ? -2.913 10.713 26.262 1.00 97.06 178 ARG A O 1
ATOM 1413 N N . MET A 1 179 ? -3.813 9.405 27.837 1.00 97.12 179 MET A N 1
ATOM 1414 C CA . MET A 1 179 ? -2.588 8.637 28.086 1.00 97.12 179 MET A CA 1
ATOM 1415 C C . MET A 1 179 ? -2.086 7.910 26.833 1.00 97.12 179 MET A C 1
ATOM 1417 O O . MET A 1 179 ? -0.884 7.859 26.600 1.00 97.12 179 MET A O 1
ATOM 1421 N N . ALA A 1 180 ? -2.981 7.351 26.014 1.00 96.56 180 ALA A N 1
ATOM 1422 C CA . ALA A 1 180 ? -2.602 6.727 24.750 1.00 96.56 180 ALA A CA 1
ATOM 1423 C C . ALA A 1 180 ? -2.000 7.745 23.767 1.00 96.56 180 ALA A C 1
ATOM 1425 O O . ALA A 1 180 ? -1.027 7.426 23.084 1.00 96.56 180 ALA A O 1
ATOM 1426 N N . GLN A 1 181 ? -2.543 8.966 23.723 1.00 96.38 181 GLN A N 1
ATOM 1427 C CA .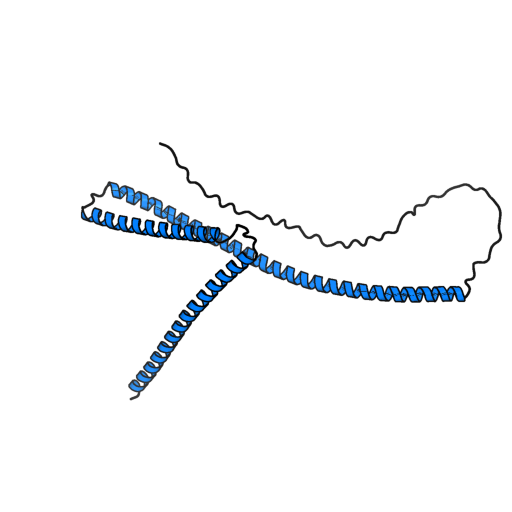 GLN A 1 181 ? -1.970 10.057 22.939 1.00 96.38 181 GLN A CA 1
ATOM 1428 C C . GLN A 1 181 ? -0.618 10.508 23.504 1.00 96.38 181 GLN A C 1
ATOM 1430 O O . GLN A 1 181 ? 0.339 10.593 22.747 1.00 96.38 181 GLN A O 1
ATOM 1435 N N . ASP A 1 182 ? -0.498 10.687 24.820 1.00 96.56 182 ASP A N 1
ATOM 1436 C CA . ASP A 1 182 ? 0.764 11.060 25.467 1.00 96.56 182 ASP A CA 1
ATOM 1437 C C . ASP A 1 182 ? 1.859 10.013 25.185 1.00 96.56 182 ASP A C 1
ATOM 1439 O O . ASP A 1 182 ? 3.002 10.359 24.898 1.00 96.56 182 ASP A O 1
ATOM 1443 N N . LEU A 1 183 ? 1.521 8.717 25.203 1.00 96.25 183 LEU A N 1
ATOM 1444 C CA . LEU A 1 183 ? 2.446 7.643 24.825 1.00 96.25 183 LEU A CA 1
ATOM 1445 C C . LEU A 1 183 ? 2.857 7.724 23.354 1.00 96.25 183 LEU A C 1
ATOM 1447 O O . LEU A 1 183 ? 4.026 7.503 23.044 1.00 96.25 183 LEU A O 1
ATOM 1451 N N . LYS A 1 184 ? 1.922 8.047 22.455 1.00 94.00 184 LYS A N 1
ATOM 1452 C CA . LYS A 1 184 ? 2.215 8.267 21.035 1.00 94.00 184 LYS A CA 1
ATOM 1453 C C . LYS A 1 184 ? 3.188 9.429 20.851 1.00 94.00 184 LYS A C 1
ATOM 1455 O O . LYS A 1 184 ? 4.198 9.267 20.175 1.00 94.00 184 LYS A O 1
ATOM 1460 N N . ASP A 1 185 ? 2.934 10.542 21.528 1.00 93.44 185 ASP A N 1
ATOM 1461 C CA . ASP A 1 185 ? 3.778 11.732 21.468 1.00 93.44 185 ASP A CA 1
ATOM 1462 C C . ASP A 1 185 ? 5.176 11.436 22.042 1.00 93.44 185 ASP A C 1
ATOM 1464 O O . ASP A 1 185 ? 6.184 11.810 21.446 1.00 93.44 185 ASP A O 1
ATOM 1468 N N . ILE A 1 186 ? 5.274 10.691 23.152 1.00 93.69 186 ILE A N 1
ATOM 1469 C CA . ILE A 1 186 ? 6.558 10.229 23.710 1.00 93.69 186 ILE A CA 1
ATOM 1470 C C . ILE A 1 186 ? 7.307 9.341 22.712 1.00 93.69 186 ILE A C 1
ATOM 1472 O O . ILE A 1 186 ? 8.518 9.499 22.557 1.00 93.69 186 ILE A O 1
ATOM 1476 N N . ILE A 1 187 ? 6.619 8.418 22.034 1.00 88.00 187 ILE A N 1
ATOM 1477 C CA . ILE A 1 187 ? 7.216 7.562 21.000 1.00 88.00 187 ILE A CA 1
ATOM 1478 C C . ILE A 1 187 ? 7.742 8.420 19.844 1.00 88.00 187 ILE A C 1
ATOM 1480 O O . ILE A 1 187 ? 8.884 8.236 19.425 1.00 88.00 187 ILE A O 1
ATOM 1484 N N . ASP A 1 188 ? 6.966 9.392 19.369 1.00 86.69 188 ASP A N 1
ATOM 1485 C CA . ASP A 1 188 ? 7.374 10.295 18.290 1.00 86.69 188 ASP A CA 1
ATOM 1486 C C . ASP A 1 188 ? 8.571 11.169 18.706 1.00 86.69 188 ASP A C 1
ATOM 1488 O O . ASP A 1 188 ? 9.539 11.311 17.951 1.00 86.69 188 ASP A O 1
ATOM 1492 N N . HIS A 1 189 ? 8.584 11.681 19.939 1.00 87.19 189 HIS A N 1
ATOM 1493 C CA . HIS A 1 189 ? 9.722 12.407 20.509 1.00 87.19 189 HIS A CA 1
ATOM 1494 C C . HIS A 1 189 ? 10.967 11.527 20.687 1.00 87.19 189 HIS A C 1
ATOM 1496 O O . HIS A 1 189 ? 12.086 11.972 20.424 1.00 87.19 189 HIS A O 1
ATOM 1502 N N . LEU A 1 190 ? 10.814 10.269 21.096 1.00 86.00 190 LEU A N 1
ATOM 1503 C CA . LEU A 1 190 ? 11.927 9.324 21.208 1.00 86.00 190 LEU A CA 1
ATOM 1504 C C . LEU A 1 190 ? 12.501 8.981 19.824 1.00 86.00 190 LEU A C 1
ATOM 1506 O O . LEU A 1 190 ? 13.713 9.010 19.621 1.00 86.00 190 LEU A O 1
ATOM 1510 N N . ASN A 1 191 ? 11.629 8.729 18.849 1.00 79.56 191 ASN A N 1
ATOM 1511 C CA . ASN A 1 191 ? 12.010 8.405 17.476 1.00 79.56 191 ASN A CA 1
ATOM 1512 C C . ASN A 1 191 ? 12.702 9.575 16.762 1.00 79.56 191 ASN A C 1
ATOM 1514 O O . ASN A 1 191 ? 13.558 9.355 15.904 1.00 79.56 191 ASN A O 1
ATOM 1518 N N . THR A 1 192 ? 12.349 10.814 17.113 1.00 75.56 192 THR A N 1
ATOM 1519 C CA . THR A 1 192 ? 12.978 12.033 16.578 1.00 75.56 192 THR A CA 1
ATOM 1520 C C . THR A 1 192 ? 14.252 12.432 17.327 1.00 75.56 192 THR A C 1
ATOM 1522 O O . THR A 1 192 ? 15.159 12.980 16.708 1.00 75.56 192 THR A O 1
ATOM 1525 N N . SER A 1 193 ? 14.371 12.129 18.625 1.00 70.62 193 SER A N 1
ATOM 1526 C CA . SER A 1 193 ? 15.589 12.385 19.417 1.00 70.62 193 SER A CA 1
ATOM 1527 C C . SER A 1 193 ? 16.683 11.323 19.244 1.00 70.62 193 SER A C 1
ATOM 1529 O O . SER A 1 193 ? 17.849 11.595 19.524 1.00 70.62 193 SER A O 1
ATOM 1531 N N . GLY A 1 194 ? 16.335 10.131 18.749 1.00 64.25 194 GLY A N 1
ATOM 1532 C CA . GLY A 1 194 ? 17.242 8.994 18.562 1.00 64.25 194 GLY A CA 1
ATOM 1533 C C . GLY A 1 194 ? 18.230 9.074 17.386 1.00 64.25 194 GLY A C 1
ATOM 1534 O O . GLY A 1 194 ? 18.975 8.119 17.178 1.00 64.25 194 GLY A O 1
ATOM 1535 N N . GLY A 1 195 ? 18.279 10.165 16.613 1.00 62.94 195 GLY A N 1
ATOM 1536 C CA . GLY A 1 195 ? 19.277 10.332 15.547 1.00 62.94 195 GLY A CA 1
ATOM 1537 C C . GLY A 1 195 ? 19.379 11.772 15.028 1.00 62.94 195 GLY A C 1
ATOM 1538 O O . GLY A 1 195 ? 18.378 12.488 15.058 1.00 62.94 195 GLY A O 1
ATOM 1539 N N . PRO A 1 196 ? 20.566 12.230 14.575 1.00 56.19 196 PRO A N 1
ATOM 1540 C CA . PRO A 1 196 ? 20.717 13.558 13.986 1.00 56.19 196 PRO A CA 1
ATOM 1541 C C . PRO A 1 196 ? 19.762 13.726 12.797 1.00 56.19 196 PRO A C 1
ATOM 1543 O O . PRO A 1 196 ? 19.454 12.766 12.098 1.00 56.19 196 PRO A O 1
ATOM 1546 N N . ALA A 1 197 ? 19.294 14.957 12.588 1.00 58.53 197 ALA A N 1
ATOM 1547 C CA . ALA A 1 197 ? 18.203 15.342 11.689 1.00 58.53 197 ALA A CA 1
ATOM 1548 C C . ALA A 1 197 ? 18.437 15.104 10.178 1.00 58.53 197 ALA A C 1
ATOM 1550 O O . ALA A 1 197 ? 17.709 15.661 9.357 1.00 58.53 197 ALA A O 1
ATOM 1551 N N . ASP A 1 198 ? 19.393 14.261 9.791 1.00 62.00 198 ASP A N 1
ATOM 1552 C CA . ASP A 1 198 ? 19.520 13.785 8.418 1.00 62.00 198 ASP A CA 1
ATOM 1553 C C . ASP A 1 198 ? 18.563 12.612 8.215 1.00 62.00 198 ASP A C 1
ATOM 1555 O O . ASP A 1 198 ? 18.940 11.449 8.139 1.00 62.00 198 ASP A O 1
ATOM 1559 N N . THR A 1 199 ? 17.280 12.938 8.063 1.00 61.50 199 THR A N 1
ATOM 1560 C CA . THR A 1 199 ? 16.249 11.996 7.584 1.00 61.50 199 THR A CA 1
ATOM 1561 C C . THR A 1 199 ? 16.585 11.369 6.219 1.00 61.50 199 THR A C 1
ATOM 1563 O O . THR A 1 199 ? 15.929 10.414 5.801 1.00 61.50 199 THR A O 1
ATOM 1566 N N . SER A 1 200 ? 17.608 11.898 5.543 1.00 66.00 200 SER A N 1
ATOM 1567 C CA . SER A 1 200 ? 18.234 11.407 4.319 1.00 66.00 200 SER A CA 1
ATOM 1568 C C . SER A 1 200 ? 19.400 10.436 4.542 1.00 66.00 200 SER A C 1
ATOM 1570 O O . SER A 1 200 ? 19.996 10.011 3.553 1.00 66.00 200 SER A O 1
ATOM 1572 N N . ASP A 1 201 ? 19.760 10.090 5.784 1.00 82.75 201 ASP A N 1
ATOM 1573 C CA . ASP A 1 201 ? 20.781 9.074 6.039 1.00 82.75 201 ASP A CA 1
ATOM 1574 C C . ASP A 1 201 ? 20.264 7.700 5.567 1.00 82.75 201 ASP A C 1
ATOM 1576 O O . ASP A 1 201 ? 19.298 7.167 6.139 1.00 82.75 201 ASP A O 1
ATOM 1580 N N . PRO A 1 202 ? 20.884 7.091 4.536 1.00 85.25 202 PRO A N 1
ATOM 1581 C CA . PRO A 1 202 ? 20.483 5.775 4.058 1.00 85.25 202 PRO A CA 1
ATOM 1582 C C . PRO A 1 202 ? 20.541 4.717 5.167 1.00 85.25 202 PRO A C 1
ATOM 1584 O O . PRO A 1 202 ? 19.751 3.774 5.137 1.00 85.25 202 PRO A O 1
ATOM 1587 N N . LEU A 1 203 ? 21.409 4.868 6.175 1.00 84.31 203 LEU A N 1
ATOM 1588 C CA . LEU A 1 203 ? 21.474 3.931 7.295 1.00 84.31 203 LEU A CA 1
ATOM 1589 C C . LEU A 1 203 ? 20.216 4.010 8.170 1.00 84.31 203 LEU A C 1
ATOM 1591 O O . LEU A 1 203 ? 19.644 2.977 8.519 1.00 84.31 203 LEU A O 1
ATOM 1595 N N . GLN A 1 204 ? 19.724 5.217 8.466 1.00 81.25 204 GLN A N 1
ATOM 1596 C CA . GLN A 1 204 ? 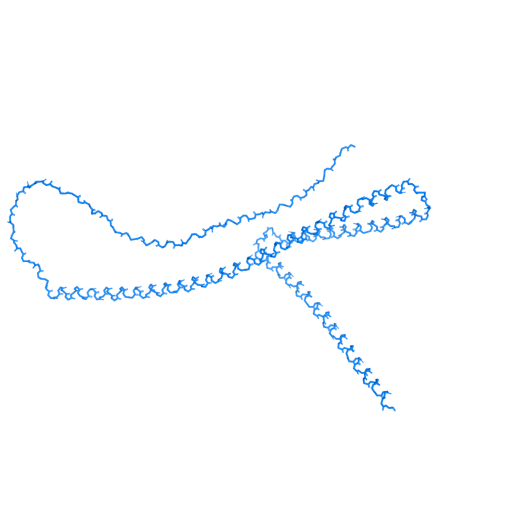18.474 5.398 9.207 1.00 81.25 204 GLN A CA 1
ATOM 1597 C C . GLN A 1 204 ? 17.272 4.852 8.420 1.00 81.25 204 GLN A C 1
ATOM 1599 O O . GLN A 1 204 ? 16.370 4.251 9.010 1.00 81.25 204 GLN A O 1
ATOM 1604 N N . GLN A 1 205 ? 17.264 5.007 7.091 1.00 85.44 205 GLN A N 1
ATOM 1605 C CA . GLN A 1 205 ? 16.237 4.414 6.233 1.00 85.44 205 GLN A CA 1
ATOM 1606 C C . GLN A 1 205 ? 16.280 2.880 6.272 1.00 85.44 205 GLN A C 1
ATOM 1608 O O . GLN A 1 205 ? 15.235 2.248 6.428 1.00 85.44 205 GLN A O 1
ATOM 1613 N N . ILE A 1 206 ? 17.472 2.279 6.195 1.00 88.25 206 ILE A N 1
ATOM 1614 C CA . ILE A 1 206 ? 17.650 0.824 6.298 1.00 88.25 206 ILE A CA 1
ATOM 1615 C C . ILE A 1 206 ? 17.156 0.316 7.654 1.00 88.25 206 ILE A C 1
ATOM 1617 O O . ILE A 1 206 ? 16.404 -0.655 7.692 1.00 88.25 206 ILE A O 1
ATOM 1621 N N . CYS A 1 207 ? 17.505 0.984 8.757 1.00 86.44 207 CYS A N 1
ATOM 1622 C CA . CYS A 1 207 ? 17.027 0.610 10.089 1.00 86.44 207 CYS A CA 1
ATOM 1623 C C . CYS A 1 207 ? 15.494 0.675 10.191 1.00 86.44 207 CYS A C 1
ATOM 1625 O O . CYS A 1 207 ? 14.879 -0.244 10.728 1.00 86.44 207 CYS A O 1
ATOM 1627 N N . LYS A 1 208 ? 14.859 1.714 9.628 1.00 86.25 208 LYS A N 1
ATOM 1628 C CA . LYS A 1 208 ? 13.389 1.829 9.581 1.00 86.25 208 LYS A CA 1
ATOM 1629 C C . LYS A 1 208 ? 12.748 0.691 8.785 1.00 86.25 208 LYS A C 1
ATOM 1631 O O . LYS A 1 208 ? 11.790 0.088 9.261 1.00 86.25 208 LYS A O 1
ATOM 1636 N N . ILE A 1 209 ? 13.285 0.379 7.603 1.00 90.69 209 ILE A N 1
ATOM 1637 C CA . ILE A 1 209 ? 12.797 -0.725 6.763 1.00 90.69 209 ILE A CA 1
ATOM 1638 C C . ILE A 1 209 ? 12.953 -2.055 7.498 1.00 90.69 209 ILE A C 1
ATOM 1640 O O . ILE A 1 209 ? 12.024 -2.855 7.526 1.00 90.69 209 ILE A O 1
ATOM 1644 N N . LEU A 1 210 ? 14.107 -2.286 8.122 1.00 94.81 210 LEU A N 1
ATOM 1645 C CA . LEU A 1 210 ? 14.387 -3.529 8.827 1.00 94.81 210 LEU A CA 1
ATOM 1646 C C . LEU A 1 210 ? 13.475 -3.711 10.042 1.00 94.81 210 LEU A C 1
ATOM 1648 O O . LEU A 1 210 ? 12.968 -4.811 10.240 1.00 94.81 210 LEU A O 1
ATOM 1652 N N . ASN A 1 211 ? 13.204 -2.646 10.800 1.00 90.56 211 ASN A N 1
ATOM 1653 C CA . ASN A 1 211 ? 12.233 -2.687 11.892 1.00 90.56 211 ASN A CA 1
ATOM 1654 C C . ASN A 1 211 ? 10.826 -3.019 11.372 1.00 90.56 211 ASN A C 1
ATOM 1656 O O . ASN A 1 211 ? 10.217 -3.968 11.852 1.00 90.56 211 ASN A O 1
ATOM 1660 N N . ALA A 1 212 ? 10.352 -2.341 10.320 1.00 92.88 212 ALA A N 1
ATOM 1661 C CA . ALA A 1 212 ? 9.047 -2.639 9.723 1.00 92.88 212 ALA A CA 1
ATOM 1662 C C . ALA A 1 212 ? 8.958 -4.076 9.170 1.00 92.88 212 ALA A C 1
ATOM 1664 O O . ALA A 1 212 ? 7.922 -4.737 9.274 1.00 92.88 212 ALA A O 1
ATOM 1665 N N . HIS A 1 213 ? 10.048 -4.585 8.588 1.00 95.44 213 HIS A N 1
ATOM 1666 C CA . HIS A 1 213 ? 10.136 -5.968 8.124 1.00 95.44 213 HIS A CA 1
ATOM 1667 C C . HIS A 1 213 ? 10.138 -6.962 9.290 1.00 95.44 213 HIS A C 1
ATOM 1669 O O . HIS A 1 213 ? 9.491 -8.001 9.184 1.00 95.44 213 HIS A O 1
ATOM 1675 N N . MET A 1 214 ? 10.824 -6.656 10.394 1.00 96.44 214 MET A N 1
ATOM 1676 C CA . MET A 1 214 ? 10.812 -7.484 11.602 1.00 96.44 214 MET A CA 1
ATOM 1677 C C . MET A 1 214 ? 9.405 -7.550 12.200 1.00 96.44 214 MET A C 1
ATOM 1679 O O . MET A 1 214 ? 8.916 -8.646 12.458 1.00 96.44 214 MET A O 1
ATOM 1683 N N . ASP A 1 215 ? 8.723 -6.411 12.326 1.00 96.06 215 ASP A N 1
ATOM 1684 C CA . ASP A 1 215 ? 7.341 -6.352 12.810 1.00 96.06 215 ASP A CA 1
ATOM 1685 C C . ASP A 1 215 ? 6.405 -7.170 11.907 1.00 96.06 215 ASP A C 1
ATOM 1687 O O . ASP A 1 215 ? 5.584 -7.953 12.386 1.00 96.06 215 ASP A O 1
ATOM 1691 N N . SER A 1 216 ? 6.579 -7.054 10.585 1.00 96.69 216 SER A N 1
ATOM 1692 C CA . SER A 1 216 ? 5.817 -7.834 9.602 1.00 96.69 216 SER A CA 1
ATOM 1693 C C . SER A 1 216 ? 6.078 -9.337 9.735 1.00 96.69 216 SER A C 1
ATOM 1695 O O . SER A 1 216 ? 5.140 -10.131 9.701 1.00 96.69 216 SER A O 1
ATOM 1697 N N . LEU A 1 217 ? 7.336 -9.748 9.915 1.00 97.69 217 LEU A N 1
ATOM 1698 C CA . LEU A 1 217 ? 7.706 -11.151 10.115 1.00 97.69 217 LEU A CA 1
ATOM 1699 C C . LEU A 1 217 ? 7.164 -11.700 11.431 1.00 97.69 217 LEU A C 1
ATOM 1701 O O . LEU A 1 217 ? 6.636 -12.808 11.454 1.00 97.69 217 LEU A O 1
ATOM 1705 N N . GLN A 1 218 ? 7.246 -10.926 12.509 1.00 97.00 218 GLN A N 1
ATOM 1706 C CA . GLN A 1 218 ? 6.702 -11.307 13.804 1.00 97.00 218 GLN A CA 1
ATOM 1707 C C . GLN A 1 218 ? 5.174 -11.439 13.741 1.00 97.00 218 GLN A C 1
ATOM 1709 O O . GLN A 1 218 ? 4.613 -12.378 14.307 1.00 97.00 218 GLN A O 1
ATOM 1714 N N . TRP A 1 219 ? 4.496 -10.549 13.014 1.00 97.62 219 TRP A N 1
ATOM 1715 C CA . TRP A 1 219 ? 3.061 -10.661 12.766 1.00 97.62 219 TRP A CA 1
ATOM 1716 C C . TRP A 1 219 ? 2.716 -11.920 11.960 1.00 97.62 219 TRP A C 1
ATOM 1718 O O . TRP A 1 219 ? 1.787 -12.644 12.322 1.00 97.62 219 TRP A O 1
ATOM 1728 N N . ILE A 1 220 ? 3.483 -12.225 10.905 1.00 97.81 220 ILE A N 1
ATOM 1729 C CA . ILE A 1 220 ? 3.313 -13.452 10.110 1.00 97.81 220 ILE A CA 1
ATOM 1730 C C . ILE A 1 220 ? 3.521 -14.694 10.979 1.00 97.81 220 ILE A C 1
ATOM 1732 O O . ILE A 1 220 ? 2.712 -15.615 10.904 1.00 97.81 220 ILE A O 1
ATOM 1736 N N . ASP A 1 221 ? 4.559 -14.726 11.815 1.00 97.81 221 ASP A N 1
ATOM 1737 C CA . ASP A 1 221 ? 4.847 -15.847 12.714 1.00 97.81 221 ASP A CA 1
ATOM 1738 C C . ASP A 1 221 ? 3.701 -16.079 13.710 1.00 97.81 221 ASP A C 1
ATOM 1740 O O . ASP A 1 221 ? 3.169 -17.187 13.816 1.00 97.81 221 ASP A O 1
ATOM 1744 N N . GLN A 1 222 ? 3.220 -15.013 14.356 1.00 97.62 222 GLN A N 1
ATOM 1745 C CA . GLN A 1 222 ? 2.081 -15.086 15.271 1.00 97.62 222 GLN A CA 1
ATOM 1746 C C . GLN A 1 222 ? 0.811 -15.581 14.573 1.00 97.62 222 GLN A C 1
ATOM 1748 O O . GLN A 1 222 ? 0.133 -16.476 15.088 1.00 97.62 222 GLN A O 1
ATOM 1753 N N . ASN A 1 223 ? 0.489 -15.040 13.396 1.00 97.38 223 ASN A N 1
ATOM 1754 C CA . ASN A 1 223 ? -0.680 -15.474 12.632 1.00 97.38 223 ASN A CA 1
ATOM 1755 C C . ASN A 1 223 ? -0.541 -16.906 12.119 1.00 97.38 223 ASN A C 1
ATOM 1757 O O . ASN A 1 223 ? -1.517 -17.656 12.148 1.00 97.38 223 ASN A O 1
ATOM 1761 N N . SER A 1 224 ? 0.657 -17.311 11.704 1.00 98.19 224 SER A N 1
ATOM 1762 C CA . SER A 1 224 ? 0.962 -18.690 11.327 1.00 98.19 224 SER A CA 1
ATOM 1763 C C . SER A 1 224 ? 0.734 -19.633 12.509 1.00 98.19 224 SER A C 1
ATOM 1765 O O . SER A 1 224 ? 0.027 -20.629 12.372 1.00 98.19 224 SER A O 1
ATOM 1767 N N . ALA A 1 225 ? 1.202 -19.273 13.708 1.00 98.00 225 ALA A N 1
ATOM 1768 C CA . ALA A 1 225 ? 0.974 -20.050 14.924 1.00 98.00 225 ALA A CA 1
ATOM 1769 C C . ALA A 1 225 ? -0.515 -20.122 15.315 1.00 98.00 225 ALA A C 1
ATOM 1771 O O . ALA A 1 225 ? -0.993 -21.155 15.792 1.00 98.00 225 ALA A O 1
ATOM 1772 N N . VAL A 1 226 ? -1.279 -19.039 15.118 1.00 97.81 226 VAL A N 1
ATOM 1773 C CA . VAL A 1 226 ? -2.741 -19.041 15.304 1.00 97.81 226 VAL A CA 1
ATOM 1774 C C . VAL A 1 226 ? -3.414 -19.973 14.299 1.00 97.81 226 VAL A C 1
ATOM 1776 O O . VAL A 1 226 ? -4.252 -20.787 14.695 1.00 97.81 226 VAL A O 1
ATOM 1779 N N . LEU A 1 227 ? -3.044 -19.884 13.021 1.00 97.50 227 LEU A N 1
ATOM 1780 C CA . LEU A 1 227 ? -3.601 -20.716 11.961 1.00 97.50 227 LEU A CA 1
ATOM 1781 C C . LEU A 1 227 ? -3.264 -22.193 12.184 1.00 97.50 227 LEU A C 1
ATOM 1783 O O . LEU A 1 227 ? -4.146 -23.039 12.073 1.00 97.50 227 LEU A O 1
ATOM 1787 N N . GLN A 1 228 ? -2.031 -22.500 12.584 1.00 98.00 228 GLN A N 1
ATOM 1788 C CA . GLN A 1 228 ? -1.604 -23.850 12.930 1.00 98.00 228 GLN A CA 1
ATOM 1789 C C . GLN A 1 228 ? -2.448 -24.421 14.075 1.00 98.00 228 GLN A C 1
ATOM 1791 O O . GLN A 1 228 ? -3.011 -25.506 13.933 1.00 98.00 228 GLN A O 1
ATOM 1796 N N . ARG A 1 229 ? -2.642 -23.664 15.166 1.00 97.88 229 ARG A N 1
ATOM 1797 C CA . ARG A 1 229 ? -3.535 -24.076 16.264 1.00 97.88 229 ARG A CA 1
ATOM 1798 C C . ARG A 1 229 ? -4.967 -24.317 15.789 1.00 97.88 229 ARG A C 1
ATOM 1800 O O . ARG A 1 229 ? -5.603 -25.271 16.229 1.00 97.88 229 ARG A O 1
ATOM 1807 N N . LYS A 1 230 ? -5.481 -23.483 14.878 1.00 97.38 230 LYS A N 1
ATOM 1808 C CA . LYS A 1 230 ? -6.817 -23.664 14.286 1.00 97.38 230 LYS A CA 1
ATOM 1809 C C . LYS A 1 230 ? -6.903 -24.928 13.429 1.00 97.38 230 LYS A C 1
ATOM 1811 O O . LYS A 1 230 ? -7.903 -25.637 13.499 1.00 97.38 230 LYS A O 1
ATOM 1816 N N . VAL A 1 231 ? -5.860 -25.251 12.670 1.00 97.81 231 VAL A N 1
ATOM 1817 C CA . VAL A 1 231 ? -5.778 -26.492 11.883 1.00 97.81 231 VAL A CA 1
ATOM 1818 C C . VAL A 1 231 ? -5.705 -27.722 12.792 1.00 97.81 231 VAL A C 1
ATOM 1820 O O . VAL A 1 231 ? -6.404 -28.706 12.543 1.00 97.81 231 VAL A O 1
ATOM 1823 N N . GLU A 1 232 ? -4.925 -27.673 13.871 1.00 97.56 232 GLU A N 1
ATOM 1824 C CA . GLU A 1 232 ? -4.849 -28.745 14.874 1.00 97.56 232 GLU A CA 1
ATOM 1825 C C . GLU A 1 232 ? -6.203 -28.966 15.571 1.00 97.56 232 GLU A C 1
ATOM 1827 O O . GLU A 1 232 ? -6.652 -30.105 15.719 1.00 97.56 232 GLU A O 1
ATOM 1832 N N . GLU A 1 233 ? -6.901 -27.883 15.928 1.00 97.38 233 GLU A N 1
ATOM 1833 C CA . GLU A 1 233 ? -8.256 -27.919 16.489 1.00 97.38 233 GLU A CA 1
ATOM 1834 C C . GLU A 1 233 ? -9.245 -28.591 15.520 1.00 97.38 233 GLU A C 1
ATOM 1836 O O . GLU A 1 233 ? -9.943 -29.535 15.899 1.00 97.38 233 GLU A O 1
ATOM 1841 N N . VAL A 1 234 ? -9.258 -28.179 14.247 1.00 97.12 234 VAL A N 1
ATOM 1842 C CA . VAL A 1 234 ? -10.117 -28.775 13.208 1.00 97.12 234 VAL A CA 1
ATOM 1843 C C . VAL A 1 234 ? -9.786 -30.249 12.982 1.00 97.12 234 VAL A C 1
ATOM 1845 O O . VAL A 1 234 ? -10.698 -31.071 12.866 1.00 97.12 234 VAL A O 1
ATOM 1848 N N . THR A 1 235 ? -8.502 -30.610 12.968 1.00 96.81 235 THR A N 1
ATOM 1849 C CA . THR A 1 235 ? -8.052 -32.001 12.820 1.00 96.81 235 THR A CA 1
ATOM 1850 C C . THR A 1 235 ? -8.571 -32.857 13.975 1.00 96.81 235 THR A C 1
ATOM 1852 O O . THR A 1 235 ? -9.192 -33.898 13.750 1.00 96.81 235 THR A O 1
ATOM 1855 N N . LYS A 1 236 ? -8.436 -32.374 15.217 1.00 96.75 236 LYS A N 1
ATOM 1856 C CA . LYS A 1 236 ? -8.945 -33.047 16.420 1.00 96.75 236 LYS A CA 1
ATOM 1857 C C . LYS A 1 236 ? -10.469 -33.204 16.414 1.00 96.75 236 LYS A C 1
ATOM 1859 O O . LYS A 1 236 ? -10.981 -34.251 16.825 1.00 96.75 236 LYS A O 1
ATOM 1864 N N . VAL A 1 237 ? -11.204 -32.193 15.948 1.00 96.62 237 VAL A N 1
ATOM 1865 C CA . VAL A 1 237 ? -12.667 -32.264 15.792 1.00 96.62 237 VAL A CA 1
ATOM 1866 C C . VAL A 1 237 ? -13.050 -33.290 14.723 1.00 96.62 237 VAL A C 1
ATOM 1868 O O . VAL A 1 237 ? -13.949 -34.100 14.950 1.00 96.62 237 VAL A O 1
ATOM 1871 N N . CYS A 1 238 ? -12.351 -33.322 13.586 1.00 93.56 238 CYS A N 1
ATOM 1872 C CA . CYS A 1 238 ? -12.607 -34.298 12.525 1.00 93.56 238 CYS A CA 1
ATOM 1873 C C . CYS A 1 238 ? -12.345 -35.734 12.994 1.00 93.56 238 CYS A C 1
ATOM 1875 O O . CYS A 1 238 ? -13.162 -36.619 12.740 1.00 93.56 238 CYS A O 1
ATOM 1877 N N . GLU A 1 239 ? -11.256 -35.968 13.728 1.00 95.25 239 GLU A N 1
ATOM 1878 C CA . GLU A 1 239 ? -10.984 -37.273 14.327 1.00 95.25 239 GLU A CA 1
ATOM 1879 C C . GLU A 1 239 ? -12.023 -37.675 15.374 1.00 95.25 239 GLU A C 1
ATOM 1881 O O . GLU A 1 239 ? -12.430 -38.836 15.408 1.00 95.25 239 GLU A O 1
ATOM 1886 N N . SER A 1 240 ? -12.455 -36.739 16.226 1.00 94.44 240 SER A N 1
ATOM 1887 C CA . SER A 1 240 ? -13.505 -36.993 17.220 1.00 94.44 240 SER A CA 1
ATOM 1888 C C . SER A 1 240 ? -14.813 -37.389 16.541 1.00 94.44 240 SER A C 1
ATOM 1890 O O . SER A 1 240 ? -15.381 -38.423 16.884 1.00 94.44 240 SER A O 1
ATOM 1892 N N . ARG A 1 241 ? -15.229 -36.642 15.510 1.00 93.62 241 ARG A N 1
ATOM 1893 C CA . ARG A 1 241 ? -16.432 -36.937 14.724 1.00 93.62 241 ARG A CA 1
ATOM 1894 C C . ARG A 1 241 ? -16.331 -38.282 14.005 1.00 93.62 241 ARG A C 1
ATOM 1896 O O . ARG A 1 241 ? -17.293 -39.042 14.002 1.00 93.62 241 ARG A O 1
ATOM 1903 N N . ARG A 1 242 ? -15.164 -38.617 13.440 1.00 93.56 242 ARG A N 1
ATOM 1904 C CA . ARG A 1 242 ? -14.921 -39.935 12.828 1.00 93.56 242 ARG A CA 1
ATOM 1905 C C . ARG A 1 242 ? -15.068 -41.060 13.857 1.00 93.56 242 ARG A C 1
ATOM 1907 O O . ARG A 1 242 ? -15.774 -42.028 13.603 1.00 93.56 242 ARG A O 1
ATOM 1914 N N . LYS A 1 243 ? -14.439 -40.924 15.030 1.00 94.19 243 LYS A N 1
ATOM 1915 C CA . LYS A 1 243 ? -14.536 -41.910 16.123 1.00 94.19 243 LYS A CA 1
ATOM 1916 C C . LYS A 1 243 ? -15.971 -42.048 16.641 1.00 94.19 243 LYS A C 1
ATOM 1918 O O . LYS A 1 243 ? -16.392 -43.150 16.976 1.00 94.19 243 LYS A O 1
ATOM 1923 N N . GLU A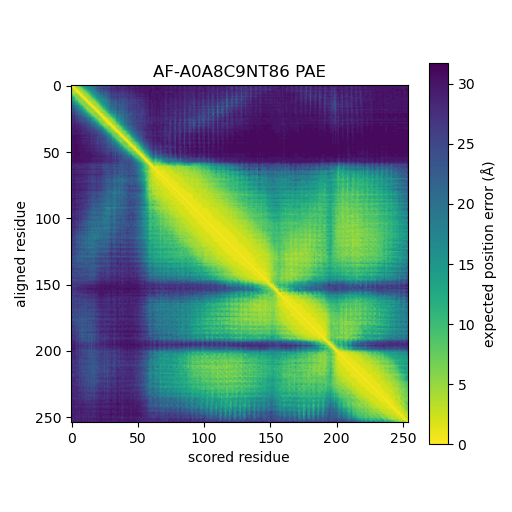 1 244 ? -16.718 -40.952 16.718 1.00 92.19 244 GLU A N 1
ATOM 1924 C CA . GLU A 1 244 ? -18.129 -40.958 17.107 1.00 92.19 244 GLU A CA 1
ATOM 1925 C C . GLU A 1 244 ? -19.003 -41.670 16.069 1.00 92.19 244 GLU A C 1
ATOM 1927 O O . GLU A 1 244 ? -19.809 -42.520 16.441 1.00 92.19 244 GLU A O 1
ATOM 1932 N N . GLN A 1 245 ? -18.782 -41.422 14.776 1.00 90.12 245 GLN A N 1
ATOM 1933 C CA . GLN A 1 245 ? -19.468 -42.131 13.695 1.00 90.12 245 GLN A CA 1
ATOM 1934 C C . GLN A 1 245 ? -19.168 -43.638 13.721 1.00 90.12 245 GLN A C 1
ATOM 1936 O O . GLN A 1 245 ? -20.082 -44.448 13.594 1.00 90.12 245 GLN A O 1
ATOM 1941 N N . GLU A 1 246 ? -17.912 -44.028 13.954 1.00 91.50 246 GLU A N 1
ATOM 1942 C CA . GLU A 1 246 ? -17.523 -45.436 14.115 1.00 91.50 246 GLU A CA 1
ATOM 1943 C C . GLU A 1 246 ? -18.199 -46.091 15.330 1.00 91.50 246 GLU A C 1
ATOM 1945 O O . GLU A 1 246 ? -18.648 -47.234 15.243 1.00 91.50 246 GLU A O 1
ATOM 1950 N N . ARG A 1 247 ? -18.309 -45.378 16.459 1.00 89.25 247 ARG A N 1
ATOM 1951 C CA . ARG A 1 247 ? -19.034 -45.861 17.648 1.00 89.25 247 ARG A CA 1
ATOM 1952 C C . ARG A 1 247 ? -20.533 -45.989 17.388 1.00 89.25 247 ARG A C 1
ATOM 1954 O O . ARG A 1 247 ? -21.114 -47.005 17.749 1.00 89.25 247 ARG A O 1
ATOM 1961 N N . SER A 1 248 ? -21.141 -44.990 16.754 1.00 88.19 248 SER A N 1
ATOM 1962 C CA . SER A 1 248 ? -22.562 -44.994 16.401 1.00 88.19 248 SER A CA 1
ATOM 1963 C C . SER A 1 248 ? -22.901 -46.137 15.441 1.00 88.19 248 SER A C 1
ATOM 1965 O O . SER A 1 248 ? -23.898 -46.825 15.652 1.00 88.19 248 SER A O 1
ATOM 1967 N N . PHE A 1 249 ? -22.037 -46.407 14.455 1.00 85.50 249 PHE A N 1
ATOM 1968 C CA . PHE A 1 249 ? -22.179 -47.556 13.560 1.00 85.50 249 PHE A CA 1
ATOM 1969 C C . PHE A 1 249 ? -22.107 -48.881 14.330 1.00 85.50 249 PHE A C 1
ATOM 1971 O O . PHE A 1 249 ? -22.967 -49.730 14.166 1.00 85.50 249 PHE A O 1
ATOM 1978 N N . ARG A 1 250 ? -21.146 -49.060 15.244 1.00 85.88 250 ARG A N 1
ATOM 1979 C CA . ARG A 1 250 ? -21.093 -50.292 16.055 1.00 85.88 250 ARG A CA 1
ATOM 1980 C C . ARG A 1 250 ? -22.369 -50.517 16.870 1.00 85.88 250 ARG A C 1
ATOM 1982 O O . ARG A 1 250 ? -22.895 -51.614 16.853 1.00 85.88 250 ARG A O 1
ATOM 1989 N N . ILE A 1 251 ? -22.902 -49.477 17.511 1.00 85.62 251 ILE A N 1
ATOM 1990 C CA . ILE A 1 251 ? -24.127 -49.578 18.329 1.00 85.62 251 ILE A CA 1
ATOM 1991 C C . ILE A 1 251 ? -25.379 -49.864 17.483 1.00 85.62 251 ILE A C 1
ATOM 1993 O O . ILE A 1 251 ? -26.341 -50.424 17.990 1.00 85.62 251 ILE A O 1
ATOM 1997 N N . THR A 1 252 ? -25.408 -49.449 16.215 1.00 81.62 252 THR A N 1
ATOM 1998 C CA . THR A 1 252 ? -26.574 -49.667 15.339 1.00 81.62 252 THR A CA 1
ATOM 1999 C C . THR A 1 252 ? -26.592 -51.039 14.667 1.00 81.62 252 THR A C 1
ATOM 2001 O O . THR A 1 252 ? -27.640 -51.424 14.153 1.00 81.62 252 THR A O 1
ATOM 2004 N N . PHE A 1 253 ? -25.467 -51.760 14.654 1.00 74.25 253 PHE A N 1
ATOM 2005 C CA . PHE A 1 253 ? -25.319 -53.047 13.965 1.00 74.25 253 PHE A CA 1
ATOM 2006 C C . PHE A 1 253 ? -24.972 -54.237 14.887 1.00 74.25 253 PHE A C 1
ATOM 2008 O O . PHE A 1 253 ? -24.927 -55.359 14.381 1.00 74.25 253 PHE A O 1
ATOM 2015 N N . ASP A 1 254 ? -24.760 -54.013 16.190 1.00 56.66 254 ASP A N 1
ATOM 2016 C CA . ASP A 1 254 ? -24.795 -55.036 17.259 1.00 56.66 254 ASP A CA 1
ATOM 2017 C C . ASP A 1 254 ? -26.201 -55.115 17.885 1.00 56.66 254 ASP A C 1
ATOM 2019 O O . ASP A 1 254 ? -26.643 -56.240 18.218 1.00 56.66 254 ASP A O 1
#

Secondary structure (DSSP, 8-state):
-------------------------------------------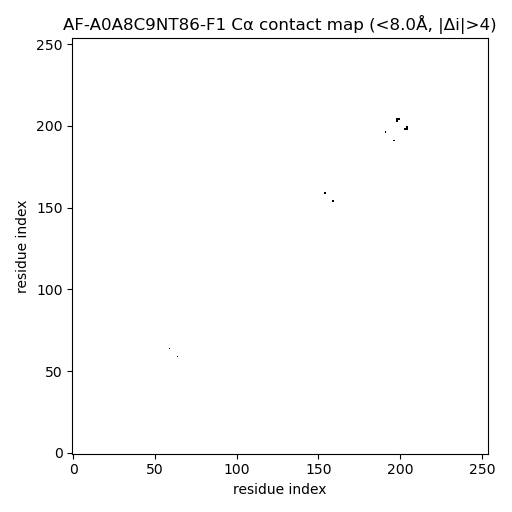------------------HHHHHHHHHHHHHHHHHHHHHHHHHHHHHHHHHHHHHHHHHHHHHHHHHHHHHHHHHHHHHHHHHHHHHHHHHHHHHHHHHHHHHHHHHTTS---HHHHHHHHHHHHHHHHHHHHHHHHHHHHHHHHHHHHHTS-S-TT-HHHHHHHHHHHHHHHHHHHHHHHHHHHHHHHHHHHHHHHHHHHHHHHHHHHH-

Organism: Serinus canaria (NCBI:txid9135)

pLDDT: mean 79.47, std 23.76, range [30.61, 98.62]

Foldseek 3Di:
DDDDDPPPPPPPPPPPPPPDDDDDDDDDDDDDPDDDDDDDDDDDDDDDDDDDDDDDDPDDDPVNVVVVVVVVVVVVVVVVVVVVVVVVVVVVVVVVVVVVVVVVVVVVVVVVVVVVVVVVVVVVVVVVVVVVVVVVVVVVVVVVVVVVVVVVDDDDPVNVVVVVVVVVVVVVVVVVVVVVVVVVVVVVVCLCVVDPPPPVPVVNVVVVVVVVVVVVVVVVVVVVVVVVVVVVVVVVVVVVVVVVVVVVVVVVPD

InterPro domains:
  IPR007758 Nucleoporin, NSP1-like, C-terminal [PF05064] (56-161)
  IPR026010 Nucleoporin NSP1/NUP62 [PTHR12084] (3-246)